Protein AF-A0A1F8GB34-F1 (afdb_monomer_lite)

Sequence (241 aa):
MSPKTVKRAVAAKKRRKSGLSGMLAELYLKEYDAQRRLGNNTCIFIKVGDQQRFLVLSDNPPEVQNHGRFFTVFMGASTSEIGEATDILGEIKGSINDVYSPQDFHSTVALYFLSRYLKGAVEEFWSQRALAVEFMIFDPVFEVLHTIKFNGDYESYAIGEVKDTFILLGAYNPKLRRELAKDLQACLDNADISKEKMKELRDKFCQKYNLQVSALFEPELIRVPASNVKVSAVPPDKEAS

Structure (mmCIF, N/CA/C/O backbone):
data_AF-A0A1F8GB34-F1
#
_entry.id   AF-A0A1F8GB34-F1
#
loop_
_atom_site.group_PDB
_atom_site.id
_atom_site.type_symbol
_atom_site.label_atom_id
_atom_site.label_alt_id
_atom_site.label_comp_id
_atom_site.label_asym_id
_atom_site.label_entity_id
_atom_site.label_seq_id
_atom_site.pdbx_PDB_ins_code
_atom_site.Cartn_x
_atom_site.Cartn_y
_atom_site.Cartn_z
_atom_site.occupancy
_atom_site.B_iso_or_equiv
_atom_site.auth_seq_id
_atom_site.auth_comp_id
_atom_site.auth_asym_id
_atom_site.auth_atom_id
_atom_site.pdbx_PDB_model_num
ATOM 1 N N . MET A 1 1 ? 66.404 -33.626 -32.747 1.00 42.41 1 MET A N 1
ATOM 2 C CA . MET A 1 1 ? 65.501 -34.242 -31.753 1.00 42.41 1 MET A CA 1
ATOM 3 C C . MET A 1 1 ? 65.157 -33.202 -30.695 1.00 42.41 1 MET A C 1
ATOM 5 O O . MET A 1 1 ? 66.011 -32.884 -29.882 1.00 42.41 1 MET A O 1
ATOM 9 N N . SER A 1 2 ? 63.939 -32.662 -30.710 1.00 31.73 2 SER A N 1
ATOM 10 C CA . SER A 1 2 ? 63.303 -32.079 -29.523 1.00 31.73 2 SER A CA 1
ATOM 11 C C . SER A 1 2 ? 61.831 -32.526 -29.528 1.00 31.73 2 SER A C 1
ATOM 13 O O . SER A 1 2 ? 61.196 -32.502 -30.586 1.00 31.73 2 SER A O 1
ATOM 15 N N . PRO A 1 3 ? 61.308 -33.065 -28.416 1.00 39.53 3 PRO A N 1
ATOM 16 C CA . PRO A 1 3 ? 60.014 -33.727 -28.406 1.00 39.53 3 PRO A CA 1
ATOM 17 C C . PRO A 1 3 ? 58.904 -32.839 -27.814 1.00 39.53 3 PRO A C 1
ATOM 19 O O . PRO A 1 3 ? 59.148 -32.005 -26.947 1.00 39.53 3 PRO A O 1
ATOM 22 N N . LYS A 1 4 ? 57.666 -33.184 -28.199 1.00 36.09 4 LYS A N 1
ATOM 23 C CA . LYS A 1 4 ? 56.373 -32.909 -27.533 1.00 36.09 4 LYS A CA 1
ATOM 24 C C . LYS A 1 4 ? 55.590 -31.668 -27.970 1.00 36.09 4 LYS A C 1
ATOM 26 O O . LYS A 1 4 ? 55.307 -30.756 -27.203 1.00 36.09 4 LYS A O 1
ATOM 31 N N . THR A 1 5 ? 55.028 -31.792 -29.169 1.00 45.22 5 THR A N 1
ATOM 32 C CA . THR A 1 5 ? 53.658 -31.364 -29.482 1.00 45.22 5 THR A CA 1
ATOM 33 C C . THR A 1 5 ? 52.676 -32.070 -28.531 1.00 45.22 5 THR A C 1
ATOM 35 O O . THR A 1 5 ? 52.399 -33.261 -28.687 1.00 45.22 5 THR A O 1
ATOM 38 N N . VAL A 1 6 ? 52.148 -31.369 -27.524 1.00 40.47 6 VAL A N 1
ATOM 39 C CA . VAL A 1 6 ? 51.045 -31.882 -26.694 1.00 40.47 6 VAL A CA 1
ATOM 40 C C . VAL A 1 6 ? 49.724 -31.451 -27.320 1.00 40.47 6 VAL A C 1
ATOM 42 O O . VAL A 1 6 ? 49.289 -30.310 -27.202 1.00 40.47 6 VAL A O 1
ATOM 45 N N . LYS A 1 7 ? 49.074 -32.412 -27.981 1.00 43.66 7 LYS A N 1
ATOM 46 C CA . LYS A 1 7 ? 47.646 -32.379 -28.297 1.00 43.66 7 LYS A CA 1
ATOM 47 C C . LYS A 1 7 ? 46.851 -32.152 -27.004 1.00 43.66 7 LYS A C 1
ATOM 49 O O . LYS A 1 7 ? 46.885 -32.990 -26.107 1.00 43.66 7 LYS A O 1
ATOM 54 N N . ARG A 1 8 ? 46.056 -31.085 -26.947 1.00 33.25 8 ARG A N 1
ATOM 55 C CA . ARG A 1 8 ? 44.837 -31.032 -26.126 1.00 33.25 8 ARG A CA 1
ATOM 56 C C . ARG A 1 8 ? 43.673 -30.580 -26.998 1.00 33.25 8 ARG A C 1
ATOM 58 O O . ARG A 1 8 ? 43.232 -29.442 -26.952 1.00 33.25 8 ARG A O 1
ATOM 65 N N . ALA A 1 9 ? 43.152 -31.530 -27.767 1.00 40.47 9 ALA A N 1
ATOM 66 C CA . ALA A 1 9 ? 41.715 -31.594 -27.962 1.00 40.47 9 ALA A CA 1
ATOM 67 C C . ALA A 1 9 ? 41.134 -32.144 -26.652 1.00 40.47 9 ALA A C 1
ATOM 69 O O . ALA A 1 9 ? 41.173 -33.348 -26.412 1.00 40.47 9 ALA A O 1
ATOM 70 N N . VAL A 1 10 ? 40.669 -31.258 -25.771 1.00 37.81 10 VAL A N 1
ATOM 71 C CA . VAL A 1 10 ? 39.774 -31.645 -24.679 1.00 37.81 10 VAL A CA 1
ATOM 72 C C . VAL A 1 10 ? 38.438 -30.991 -24.962 1.00 37.81 10 VAL A C 1
ATOM 74 O O . VAL A 1 10 ? 38.311 -29.776 -25.070 1.00 37.81 10 VAL A O 1
ATOM 77 N N . ALA A 1 11 ? 37.468 -31.868 -25.165 1.00 40.12 11 ALA A N 1
ATOM 78 C CA . ALA A 1 11 ? 36.081 -31.595 -25.437 1.00 40.12 11 ALA A CA 1
ATOM 79 C C . ALA A 1 11 ? 35.483 -30.500 -24.536 1.00 40.12 11 ALA A C 1
ATOM 81 O O . ALA A 1 11 ? 35.324 -30.700 -23.338 1.00 40.12 11 ALA A O 1
ATOM 82 N N . ALA A 1 12 ? 34.992 -29.422 -25.146 1.00 33.31 12 ALA A N 1
ATOM 83 C CA . ALA A 1 12 ? 33.851 -28.674 -24.623 1.00 33.31 12 ALA A CA 1
ATOM 84 C C . ALA A 1 12 ? 32.587 -29.138 -25.368 1.00 33.31 12 ALA A C 1
ATOM 86 O O . ALA A 1 12 ? 31.964 -28.419 -26.148 1.00 33.31 12 ALA A O 1
ATOM 87 N N . LYS A 1 13 ? 32.236 -30.414 -25.177 1.00 35.53 13 LYS A N 1
ATOM 88 C CA . LYS A 1 13 ? 30.987 -31.000 -25.669 1.00 35.53 13 LYS A CA 1
ATOM 89 C C . LYS A 1 13 ? 29.863 -30.559 -24.721 1.00 35.53 13 LYS A C 1
ATOM 91 O O . LYS A 1 13 ? 29.772 -31.059 -23.611 1.00 35.53 13 LYS A O 1
ATOM 96 N N . LYS A 1 14 ? 29.023 -29.628 -25.193 1.00 45.38 14 LYS A N 1
ATOM 97 C CA . LYS A 1 14 ? 27.637 -29.326 -24.764 1.00 45.38 14 LYS A CA 1
ATOM 98 C C . LYS A 1 14 ? 27.327 -29.295 -23.250 1.00 45.38 14 LYS A C 1
ATOM 100 O O . LYS A 1 14 ? 27.064 -30.329 -22.647 1.00 45.38 14 LYS A O 1
ATOM 105 N N . ARG A 1 15 ? 27.006 -28.096 -22.746 1.00 40.16 15 ARG A N 1
ATOM 106 C CA . ARG A 1 15 ? 25.826 -27.878 -21.879 1.00 40.16 15 ARG A CA 1
ATOM 107 C C . ARG A 1 15 ? 25.020 -26.659 -22.349 1.00 40.16 15 ARG A C 1
ATOM 109 O O . ARG A 1 15 ? 24.899 -25.657 -21.666 1.00 40.16 15 ARG A O 1
ATOM 116 N N . ARG A 1 16 ? 24.412 -26.771 -23.536 1.00 48.31 16 ARG A N 1
ATOM 117 C CA . ARG A 1 16 ? 23.123 -26.109 -23.799 1.00 48.31 16 ARG A CA 1
ATOM 118 C C . ARG A 1 16 ? 22.068 -26.939 -23.071 1.00 48.31 16 ARG A C 1
ATOM 120 O O . ARG A 1 16 ? 21.709 -27.984 -23.602 1.00 48.31 16 ARG A O 1
ATOM 127 N N . LYS A 1 17 ? 21.680 -26.545 -21.854 1.00 45.97 17 LYS A N 1
ATOM 128 C CA . LYS A 1 17 ? 20.490 -27.017 -21.108 1.00 45.97 17 LYS A CA 1
ATOM 129 C C . LYS A 1 17 ? 20.421 -26.286 -19.752 1.00 45.97 17 LYS A C 1
ATOM 131 O O . LYS A 1 17 ? 20.800 -26.869 -18.748 1.00 45.97 17 LYS A O 1
ATOM 136 N N . SER A 1 18 ? 19.990 -25.020 -19.736 1.00 45.22 18 SER A N 1
ATOM 137 C CA . SER A 1 18 ? 19.467 -24.354 -18.516 1.00 45.22 18 SER A CA 1
ATOM 138 C C . SER A 1 18 ? 18.854 -22.959 -18.761 1.00 45.22 18 SER A C 1
ATOM 140 O O . SER A 1 18 ? 18.807 -22.159 -17.833 1.00 45.22 18 SER A O 1
ATOM 142 N N . GLY A 1 19 ? 18.407 -22.623 -19.981 1.00 52.09 19 GLY A N 1
ATOM 143 C CA . GLY A 1 19 ? 17.864 -21.281 -20.260 1.00 52.09 19 GLY A CA 1
ATOM 144 C C . GLY A 1 19 ? 16.664 -20.937 -19.370 1.00 52.09 19 GLY A C 1
ATOM 145 O O . GLY A 1 19 ? 16.636 -19.880 -18.761 1.00 52.09 19 GLY A O 1
ATOM 146 N N . LEU A 1 20 ? 15.740 -21.888 -19.195 1.00 57.75 20 LEU A N 1
ATOM 147 C CA . LEU A 1 20 ? 14.534 -21.702 -18.381 1.00 57.75 20 LEU A CA 1
ATOM 148 C C . LEU A 1 20 ? 14.807 -21.743 -16.865 1.00 57.75 20 LEU A C 1
ATOM 150 O O . LEU A 1 20 ? 14.193 -21.009 -16.103 1.00 57.75 20 LEU A O 1
ATOM 154 N N . SER A 1 21 ? 15.735 -22.595 -16.410 1.00 65.31 21 SER A N 1
ATOM 155 C CA . SER A 1 21 ? 16.027 -22.736 -14.976 1.00 65.31 21 SER A CA 1
ATOM 156 C C . SER A 1 21 ? 16.858 -21.575 -14.427 1.00 65.31 21 SER A C 1
ATOM 158 O O . SER A 1 21 ? 16.720 -21.246 -13.256 1.00 65.31 21 SER A O 1
ATOM 160 N N . GLY A 1 22 ? 17.708 -20.956 -15.257 1.00 71.19 22 GLY A N 1
ATOM 161 C CA . GLY A 1 22 ? 18.406 -19.717 -14.898 1.00 71.19 22 GLY A CA 1
ATOM 162 C C . GLY A 1 22 ? 17.446 -18.530 -14.810 1.00 71.19 22 GLY A C 1
ATOM 163 O O . GLY A 1 22 ? 17.499 -17.778 -13.848 1.00 71.19 22 GLY A O 1
ATOM 164 N N . MET A 1 23 ? 16.508 -18.448 -15.757 1.00 76.44 23 MET A N 1
ATOM 165 C CA . MET A 1 23 ? 15.466 -17.421 -15.817 1.00 76.44 23 MET A CA 1
ATOM 166 C C . MET A 1 23 ? 14.560 -17.425 -14.576 1.00 76.44 23 MET A C 1
ATOM 168 O O . MET A 1 23 ? 14.352 -16.395 -13.947 1.00 76.44 23 MET A O 1
ATOM 172 N N . LEU A 1 24 ? 14.063 -18.602 -14.177 1.00 81.62 24 LEU A N 1
ATOM 173 C CA . LEU A 1 24 ? 13.222 -18.740 -12.983 1.00 81.62 24 LEU A CA 1
ATOM 174 C C . LEU A 1 24 ? 13.986 -18.440 -11.687 1.00 81.62 24 LEU A C 1
ATOM 176 O O . LEU A 1 24 ? 13.423 -17.858 -10.764 1.00 81.62 24 LEU A O 1
ATOM 180 N N . ALA A 1 25 ? 15.265 -18.822 -11.615 1.00 81.75 25 ALA A N 1
ATOM 181 C CA . ALA A 1 25 ? 16.102 -18.511 -10.460 1.00 81.75 25 ALA A CA 1
ATOM 182 C C . ALA A 1 25 ? 16.327 -16.999 -10.314 1.00 81.75 25 ALA A C 1
ATOM 184 O O . ALA A 1 25 ? 16.328 -16.488 -9.198 1.00 81.75 25 ALA A O 1
ATOM 185 N N . GLU A 1 26 ? 16.483 -16.284 -11.428 1.00 83.69 26 GLU A N 1
ATOM 186 C CA . GLU A 1 26 ? 16.624 -14.829 -11.436 1.00 83.69 26 GLU A CA 1
ATOM 187 C C . GLU A 1 26 ? 15.343 -14.124 -10.975 1.00 83.69 26 GLU A C 1
ATOM 189 O O . GLU A 1 26 ? 15.410 -13.271 -10.092 1.00 83.69 26 GLU A O 1
ATOM 194 N N . LEU A 1 27 ? 14.178 -14.536 -11.490 1.00 85.94 27 LEU A N 1
ATOM 195 C CA . LEU A 1 27 ? 12.880 -14.006 -11.050 1.00 85.94 27 LEU A CA 1
ATOM 196 C C . LEU A 1 27 ? 12.687 -14.190 -9.540 1.00 85.94 27 LEU A C 1
ATOM 198 O O . LEU A 1 27 ? 12.412 -13.226 -8.830 1.00 85.94 27 LEU A O 1
ATOM 202 N N . TYR A 1 28 ? 12.939 -15.399 -9.029 1.00 87.62 28 TYR A N 1
ATOM 203 C CA . TYR A 1 28 ? 12.832 -15.686 -7.598 1.00 87.62 28 TYR A CA 1
ATOM 204 C C . TYR A 1 28 ? 13.773 -14.817 -6.750 1.00 87.62 28 TYR A C 1
ATOM 206 O O . TYR A 1 28 ? 13.397 -14.345 -5.678 1.00 87.62 28 TYR A O 1
ATOM 214 N N . LEU A 1 29 ? 15.003 -14.579 -7.218 1.00 90.06 29 LEU A N 1
ATOM 215 C CA . LEU A 1 29 ? 15.959 -13.719 -6.517 1.00 90.06 29 LEU A CA 1
ATOM 216 C C . LEU A 1 29 ? 15.494 -12.260 -6.467 1.00 90.06 29 LEU A C 1
ATOM 218 O O . LEU A 1 29 ? 15.650 -11.621 -5.424 1.00 90.06 29 LEU A O 1
ATOM 222 N N . LYS A 1 30 ? 14.911 -11.742 -7.554 1.00 91.75 30 LYS A N 1
ATOM 223 C CA . LYS A 1 30 ? 14.351 -10.384 -7.587 1.00 91.75 30 LYS A CA 1
ATOM 224 C C . LYS A 1 30 ? 13.178 -10.239 -6.625 1.00 91.75 30 LYS A C 1
ATOM 226 O O . LYS A 1 30 ? 13.151 -9.281 -5.854 1.00 91.75 30 LYS A O 1
ATOM 231 N N . GLU A 1 31 ? 12.247 -11.193 -6.640 1.00 92.50 31 GLU A N 1
ATOM 232 C CA . GLU A 1 31 ? 11.095 -11.183 -5.736 1.00 92.50 31 GLU A CA 1
ATOM 233 C C . GLU A 1 31 ? 11.531 -11.275 -4.274 1.00 92.50 31 GLU A C 1
ATOM 235 O O . GLU A 1 31 ? 11.086 -10.489 -3.438 1.00 92.50 31 GLU A O 1
ATOM 240 N N . TYR A 1 32 ? 12.457 -12.185 -3.963 1.00 93.06 32 TYR A N 1
ATOM 241 C CA . TYR A 1 32 ? 12.986 -12.340 -2.613 1.00 93.06 32 TYR A CA 1
ATOM 242 C C . TYR A 1 32 ? 13.705 -11.075 -2.117 1.00 93.06 32 TYR A C 1
ATOM 244 O O . TYR A 1 32 ? 13.524 -10.668 -0.967 1.00 93.06 32 TYR A O 1
ATOM 252 N N . ASP A 1 33 ? 14.507 -10.423 -2.967 1.00 93.75 33 ASP A N 1
ATOM 253 C CA . ASP A 1 33 ? 15.167 -9.168 -2.598 1.00 93.75 33 ASP A CA 1
ATOM 254 C C . ASP A 1 33 ? 14.157 -8.040 -2.350 1.00 93.75 33 ASP A C 1
ATOM 256 O O . ASP A 1 33 ? 14.278 -7.338 -1.343 1.00 93.75 33 ASP A O 1
ATOM 260 N N . ALA A 1 34 ? 13.137 -7.897 -3.205 1.00 94.06 34 ALA A N 1
ATOM 261 C CA . ALA A 1 34 ? 12.078 -6.905 -3.022 1.00 94.06 34 ALA A CA 1
ATOM 262 C C . ALA A 1 34 ? 11.292 -7.139 -1.724 1.00 94.06 34 ALA A C 1
ATOM 264 O O . ALA A 1 34 ? 11.141 -6.210 -0.931 1.00 94.06 34 ALA A O 1
ATOM 265 N N . GLN A 1 35 ? 10.889 -8.383 -1.437 1.00 94.94 35 GLN A N 1
ATOM 266 C CA . GLN A 1 35 ? 10.219 -8.745 -0.179 1.00 94.94 35 GLN A CA 1
ATOM 267 C C . GLN A 1 35 ? 11.073 -8.419 1.044 1.00 94.94 35 GLN A C 1
ATOM 269 O O . GLN A 1 35 ? 10.570 -7.896 2.037 1.00 94.94 35 GLN A O 1
ATOM 274 N N . ARG A 1 36 ? 12.377 -8.711 0.985 1.00 94.12 36 ARG A N 1
ATOM 275 C CA . ARG A 1 36 ? 13.301 -8.405 2.080 1.00 94.12 36 ARG A CA 1
ATOM 276 C C . ARG A 1 36 ? 13.413 -6.899 2.307 1.00 94.12 36 ARG A C 1
ATOM 278 O O . ARG A 1 36 ? 13.417 -6.465 3.456 1.00 94.12 36 ARG A O 1
ATOM 285 N N . ARG A 1 37 ? 13.500 -6.112 1.233 1.00 93.19 37 ARG A N 1
ATOM 286 C CA . ARG A 1 37 ? 13.581 -4.645 1.295 1.00 93.19 37 ARG A CA 1
ATOM 287 C C . ARG A 1 37 ? 12.274 -3.999 1.762 1.00 93.19 37 ARG A C 1
ATOM 289 O O . ARG A 1 37 ? 12.319 -3.028 2.502 1.00 93.19 37 ARG A O 1
ATOM 296 N N . LEU A 1 38 ? 11.129 -4.586 1.421 1.00 92.81 38 LEU A N 1
ATOM 297 C CA . LEU A 1 38 ? 9.807 -4.221 1.947 1.00 92.81 38 LEU A CA 1
ATOM 298 C C . LEU A 1 38 ? 9.502 -4.859 3.312 1.00 92.81 38 LEU A C 1
ATOM 300 O O . LEU A 1 38 ? 8.381 -4.744 3.800 1.00 92.81 38 LEU A O 1
ATOM 304 N N . GLY A 1 39 ? 10.470 -5.543 3.932 1.00 91.25 39 GLY A N 1
ATOM 305 C CA . GLY A 1 39 ? 10.264 -6.469 5.046 1.00 91.25 39 GLY A CA 1
ATOM 306 C C . GLY A 1 39 ? 9.329 -5.952 6.137 1.00 91.25 39 GLY A C 1
ATOM 307 O O . GLY A 1 39 ? 8.377 -6.639 6.514 1.00 91.25 39 GLY A O 1
ATOM 308 N N . ASN A 1 40 ? 9.574 -4.735 6.621 1.00 90.12 40 ASN A N 1
ATOM 309 C CA . ASN A 1 40 ? 8.759 -4.125 7.669 1.00 90.12 40 ASN A CA 1
ATOM 310 C C . ASN A 1 40 ? 7.767 -3.070 7.158 1.00 90.12 40 ASN A C 1
ATOM 312 O O . ASN A 1 40 ? 6.942 -2.597 7.938 1.00 90.12 40 ASN A O 1
ATOM 316 N N . ASN A 1 41 ? 7.831 -2.717 5.875 1.00 91.38 41 ASN A N 1
ATOM 317 C CA . ASN A 1 41 ? 6.949 -1.721 5.287 1.00 91.38 41 ASN A CA 1
ATOM 318 C C . ASN A 1 41 ? 5.549 -2.317 5.148 1.00 91.38 41 ASN A C 1
ATOM 320 O O . ASN A 1 41 ? 5.379 -3.412 4.610 1.00 91.38 41 ASN A O 1
ATOM 324 N N . THR A 1 42 ? 4.536 -1.614 5.640 1.00 92.69 42 THR A N 1
ATOM 325 C CA . THR A 1 42 ? 3.142 -2.006 5.483 1.00 92.69 42 THR A CA 1
ATOM 326 C C . THR A 1 42 ? 2.202 -0.815 5.375 1.00 92.69 42 THR A C 1
ATOM 328 O O . THR A 1 42 ? 2.335 0.187 6.075 1.00 92.69 42 THR A O 1
ATOM 331 N N . CYS A 1 43 ? 1.225 -0.953 4.487 1.00 93.69 43 CYS A N 1
ATOM 332 C CA . CYS A 1 43 ? 0.089 -0.060 4.364 1.00 93.69 43 CYS A CA 1
ATOM 333 C C . CYS A 1 43 ? -1.155 -0.836 4.790 1.00 93.69 43 CYS A C 1
ATOM 335 O O . CYS A 1 43 ? -1.325 -2.001 4.421 1.00 93.69 43 CYS A O 1
ATOM 337 N N . ILE A 1 44 ? -1.995 -0.215 5.607 1.00 94.38 44 ILE A N 1
ATOM 338 C CA . ILE A 1 44 ? -3.140 -0.868 6.224 1.00 94.38 44 ILE A CA 1
ATOM 339 C C . ILE A 1 44 ? -4.347 0.030 6.017 1.00 94.38 44 ILE A C 1
ATOM 341 O O . ILE A 1 44 ? -4.348 1.180 6.455 1.00 94.38 44 ILE A O 1
ATOM 345 N N . PHE A 1 45 ? -5.383 -0.518 5.398 1.00 94.56 45 PHE A N 1
ATOM 346 C CA . PHE A 1 45 ? -6.719 0.052 5.429 1.00 94.56 45 PHE A CA 1
ATOM 347 C C . PHE A 1 45 ? -7.494 -0.579 6.583 1.00 94.56 45 PHE A C 1
ATOM 349 O O . PHE A 1 45 ? -7.469 -1.798 6.741 1.00 94.56 45 PHE A O 1
ATOM 356 N N . ILE A 1 46 ? -8.180 0.230 7.385 1.00 93.62 46 ILE A N 1
ATOM 357 C CA . ILE A 1 46 ? -8.965 -0.225 8.534 1.00 93.62 46 ILE A CA 1
ATOM 358 C C . ILE A 1 46 ? -10.347 0.411 8.441 1.00 93.62 46 ILE A C 1
ATOM 360 O O . ILE A 1 46 ? -10.459 1.628 8.280 1.00 93.62 46 ILE A O 1
ATOM 364 N N . LYS A 1 47 ? -11.391 -0.404 8.572 1.00 91.12 47 LYS A N 1
ATOM 365 C CA . LYS A 1 47 ? -12.785 0.031 8.610 1.00 91.12 47 LYS A CA 1
ATOM 366 C C . LYS A 1 47 ? -13.467 -0.536 9.847 1.00 91.12 47 LYS A C 1
ATOM 368 O O . LYS A 1 47 ? -13.347 -1.728 10.119 1.00 91.12 47 LYS A O 1
ATOM 373 N N . VAL A 1 48 ? -14.159 0.335 10.575 1.00 90.19 48 VAL A N 1
ATOM 374 C CA . VAL A 1 48 ? -15.023 -0.007 11.710 1.00 90.19 48 VAL A CA 1
ATOM 375 C C . VAL A 1 48 ? -16.316 0.782 11.556 1.00 90.19 48 VAL A C 1
ATOM 377 O O . VAL A 1 48 ? -16.320 2.012 11.663 1.00 90.19 48 VAL A O 1
ATOM 380 N N . GLY A 1 49 ? -17.415 0.089 11.267 1.00 86.69 49 GLY A N 1
ATOM 381 C CA . GLY A 1 49 ? -18.671 0.712 10.860 1.00 86.69 49 GLY A CA 1
ATOM 382 C C . GLY A 1 49 ? -18.461 1.700 9.705 1.00 86.69 49 GLY A C 1
ATOM 383 O O . GLY A 1 49 ? -17.950 1.350 8.639 1.00 86.69 49 GLY A O 1
ATOM 384 N N . ASP A 1 50 ? -18.828 2.962 9.925 1.00 84.94 50 ASP A N 1
ATOM 385 C CA . ASP A 1 50 ? -18.671 4.028 8.925 1.00 84.94 50 ASP A CA 1
ATOM 386 C C . ASP A 1 50 ? -17.291 4.702 8.967 1.00 84.94 50 ASP A C 1
ATOM 388 O O . ASP A 1 50 ? -16.940 5.463 8.064 1.00 84.94 50 ASP A O 1
ATOM 392 N N . GLN A 1 51 ? -16.486 4.430 9.997 1.00 86.62 51 GLN A N 1
ATOM 393 C CA . GLN A 1 51 ? -15.158 5.014 10.142 1.00 86.62 51 GLN A CA 1
ATOM 394 C C . GLN A 1 51 ? -14.135 4.245 9.308 1.00 86.62 51 GLN A C 1
ATOM 396 O O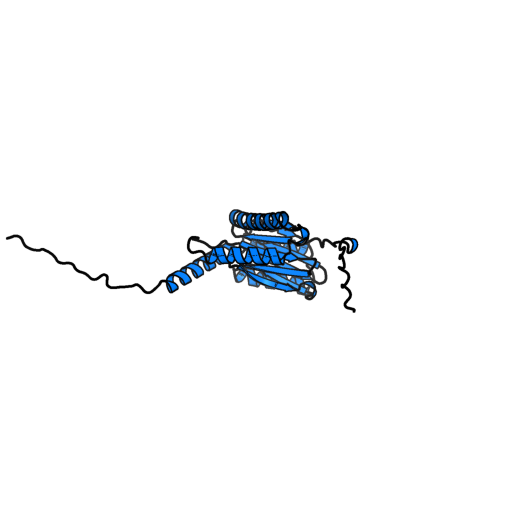 . GLN A 1 51 ? -14.118 3.015 9.289 1.00 86.62 51 GLN A O 1
ATOM 401 N N . GLN A 1 52 ? -13.259 4.989 8.633 1.00 89.19 52 GLN A N 1
ATOM 402 C CA . GLN A 1 52 ? -12.204 4.446 7.781 1.00 89.19 52 GLN A CA 1
ATOM 403 C C . GLN A 1 52 ? -10.882 5.160 8.068 1.00 89.19 52 GLN A C 1
ATOM 405 O O . GLN A 1 52 ? -10.846 6.376 8.304 1.00 89.19 52 GLN A O 1
ATOM 410 N N . ARG A 1 53 ? -9.785 4.404 8.075 1.00 90.00 53 ARG A N 1
ATOM 411 C CA . ARG A 1 53 ? -8.439 4.898 8.384 1.00 90.00 53 ARG A CA 1
ATOM 412 C C . ARG A 1 53 ? -7.407 4.204 7.515 1.00 90.00 53 ARG A C 1
ATOM 414 O O . ARG A 1 53 ? -7.519 3.009 7.249 1.00 90.00 53 ARG A O 1
ATOM 421 N N . PHE A 1 54 ? -6.360 4.945 7.172 1.00 91.62 54 PHE A N 1
ATOM 422 C CA . PHE A 1 54 ? -5.122 4.369 6.672 1.00 91.62 54 PHE A CA 1
ATOM 423 C C . PHE A 1 54 ? -4.018 4.521 7.705 1.00 91.62 54 PHE A C 1
ATOM 425 O O . PHE A 1 54 ? -3.752 5.624 8.187 1.00 91.62 54 PHE A O 1
ATOM 432 N N . LEU A 1 55 ? -3.348 3.415 8.003 1.00 91.50 55 LEU A N 1
ATOM 433 C CA . LEU A 1 55 ? -2.131 3.388 8.797 1.00 91.50 55 LEU A CA 1
ATOM 434 C C . LEU A 1 55 ? -0.992 2.874 7.921 1.00 91.50 55 LEU A C 1
ATOM 436 O O . LEU A 1 55 ? -1.061 1.763 7.400 1.00 91.50 55 LEU A O 1
ATOM 440 N N . VAL A 1 56 ? 0.064 3.671 7.774 1.00 91.06 56 VAL A N 1
ATOM 441 C CA . VAL A 1 56 ? 1.236 3.284 6.984 1.00 91.06 56 VAL A CA 1
ATOM 442 C C . VAL A 1 56 ? 2.456 3.234 7.878 1.00 91.06 56 VAL A C 1
ATOM 444 O O . VAL A 1 56 ? 2.885 4.266 8.377 1.00 91.06 56 VAL A O 1
ATOM 447 N N . LEU A 1 57 ? 3.028 2.050 8.066 1.00 90.31 57 LEU A N 1
ATOM 448 C CA . LEU A 1 57 ? 4.260 1.829 8.818 1.00 90.31 57 LEU A CA 1
ATOM 449 C C . LEU A 1 57 ? 5.379 1.576 7.812 1.00 90.31 57 LEU A C 1
ATOM 451 O O . LEU A 1 57 ? 5.343 0.578 7.105 1.00 90.31 57 LEU A O 1
ATOM 455 N N . SER A 1 58 ? 6.345 2.478 7.699 1.00 87.38 58 SER A N 1
ATOM 456 C CA . SER A 1 58 ? 7.362 2.391 6.650 1.00 87.38 58 SER A CA 1
ATOM 457 C C . SER A 1 58 ? 8.668 3.032 7.100 1.00 87.38 58 SER A C 1
ATOM 459 O O . SER A 1 58 ? 8.662 3.989 7.875 1.00 87.38 58 SER A O 1
ATOM 461 N N . ASP A 1 59 ? 9.783 2.511 6.595 1.00 83.62 59 ASP A N 1
ATOM 462 C CA . ASP A 1 59 ? 11.116 3.093 6.781 1.00 83.62 59 ASP A CA 1
ATOM 463 C C . ASP A 1 59 ? 11.286 4.417 6.027 1.00 83.62 59 ASP A C 1
ATOM 465 O O . ASP A 1 59 ? 12.117 5.243 6.399 1.00 83.62 59 ASP A O 1
ATOM 469 N N . ASN A 1 60 ? 10.478 4.628 4.986 1.00 84.69 60 ASN A N 1
ATOM 470 C CA . ASN A 1 60 ? 10.443 5.858 4.204 1.00 84.69 60 ASN A CA 1
ATOM 471 C C . ASN A 1 60 ? 9.059 6.507 4.300 1.00 84.69 60 ASN A C 1
ATOM 473 O O . ASN A 1 60 ? 8.060 5.779 4.359 1.00 84.69 60 ASN A O 1
ATOM 477 N N . PRO A 1 61 ? 8.969 7.847 4.253 1.00 83.88 61 PRO A N 1
ATOM 478 C CA . PRO A 1 61 ? 7.686 8.528 4.160 1.00 83.88 61 PRO A CA 1
ATOM 479 C C . PRO A 1 61 ? 6.886 7.992 2.964 1.00 83.88 61 PRO A C 1
ATOM 481 O O . PRO A 1 61 ? 7.423 7.962 1.855 1.00 83.88 61 PRO A O 1
ATOM 484 N N . PRO A 1 62 ? 5.637 7.541 3.165 1.00 86.69 62 PRO A N 1
ATOM 485 C CA . PRO A 1 62 ? 4.792 7.159 2.048 1.00 86.69 62 PRO A CA 1
ATOM 486 C C . PRO A 1 62 ? 4.367 8.398 1.267 1.00 86.69 62 PRO A C 1
ATOM 488 O O . PRO A 1 62 ? 4.269 9.493 1.825 1.00 86.69 62 PRO A O 1
ATOM 491 N N . GLU A 1 63 ? 4.044 8.208 -0.005 1.00 90.06 63 GLU A N 1
ATOM 492 C CA . GLU A 1 63 ? 3.423 9.257 -0.807 1.00 90.06 63 GLU A CA 1
ATOM 493 C C . GLU A 1 63 ? 1.918 9.010 -0.885 1.00 90.06 63 GLU A C 1
ATOM 495 O O . GLU A 1 63 ? 1.470 7.886 -1.105 1.00 90.06 63 GLU A O 1
ATOM 500 N N . VAL A 1 64 ? 1.120 10.054 -0.669 1.00 90.94 64 VAL A N 1
ATOM 501 C CA . VAL A 1 64 ? -0.338 9.991 -0.800 1.00 90.94 64 VAL A CA 1
ATOM 502 C C . VAL A 1 64 ? -0.755 11.019 -1.834 1.00 90.94 64 VAL A C 1
ATOM 504 O O . VAL A 1 64 ? -0.510 12.211 -1.654 1.00 90.94 64 VAL A O 1
ATOM 507 N N . GLN A 1 65 ? -1.398 10.568 -2.906 1.00 90.44 65 GLN A N 1
ATOM 508 C CA . GLN A 1 65 ? -1.882 11.445 -3.967 1.00 90.44 65 GLN A CA 1
ATOM 509 C C . GLN A 1 65 ? -3.406 11.388 -4.053 1.00 90.44 65 GLN A C 1
ATOM 511 O O . GLN A 1 65 ? -4.011 10.316 -4.015 1.00 90.44 65 GLN A O 1
ATOM 516 N N . ASN A 1 66 ? -4.023 12.562 -4.182 1.00 90.50 66 ASN A N 1
ATOM 517 C CA . ASN A 1 66 ? -5.448 12.710 -4.450 1.00 90.50 66 ASN A CA 1
ATOM 518 C C . ASN A 1 66 ? -5.649 12.995 -5.944 1.00 90.50 66 ASN A C 1
ATOM 520 O O . ASN A 1 66 ? -5.137 13.985 -6.474 1.00 90.50 66 ASN A O 1
ATOM 524 N N . HIS A 1 67 ? -6.419 12.143 -6.619 1.00 88.62 67 HIS A N 1
ATOM 525 C CA . HIS A 1 67 ? -6.725 12.262 -8.048 1.00 88.62 67 HIS A CA 1
ATOM 526 C C . HIS A 1 67 ? -8.138 12.787 -8.313 1.00 88.62 67 HIS A C 1
ATOM 528 O O . HIS A 1 67 ? -8.665 12.649 -9.412 1.00 88.62 67 HIS A O 1
ATOM 534 N N . GLY A 1 68 ? -8.771 13.386 -7.306 1.00 84.81 68 GLY A N 1
ATOM 535 C CA . GLY A 1 68 ? -10.135 13.908 -7.340 1.00 84.81 68 GLY A CA 1
ATOM 536 C C . GLY A 1 68 ? -11.181 12.821 -7.103 1.00 84.81 68 GLY A C 1
ATOM 537 O O . GLY A 1 68 ? -12.024 12.971 -6.224 1.00 84.81 68 GLY A O 1
ATOM 538 N N . ARG A 1 69 ? -11.116 11.719 -7.863 1.00 86.25 69 ARG A N 1
ATOM 539 C CA . ARG A 1 69 ? -12.058 10.591 -7.746 1.00 86.25 69 ARG A CA 1
ATOM 540 C C . ARG A 1 69 ? -11.605 9.513 -6.765 1.00 86.25 69 ARG A C 1
ATOM 542 O O . ARG A 1 69 ? -12.436 8.891 -6.120 1.00 86.25 69 ARG A O 1
ATOM 549 N N . PHE A 1 70 ? -10.301 9.288 -6.680 1.00 93.19 70 PHE A N 1
ATOM 550 C CA . PHE A 1 70 ? -9.695 8.250 -5.858 1.00 93.19 70 PHE A CA 1
ATOM 551 C C . PHE A 1 70 ? -8.376 8.744 -5.265 1.00 93.19 70 PHE A C 1
ATOM 553 O O . PHE A 1 70 ? -7.796 9.735 -5.721 1.00 93.19 70 PHE A O 1
ATOM 560 N N . PHE A 1 71 ? -7.900 8.029 -4.255 1.00 93.19 71 PHE A N 1
ATOM 561 C CA . PHE A 1 71 ? -6.630 8.272 -3.589 1.00 93.19 71 PHE A CA 1
ATOM 562 C C . PHE A 1 71 ? -5.677 7.118 -3.862 1.00 93.19 71 PHE A C 1
ATOM 564 O O . PHE A 1 71 ? -6.099 5.965 -3.945 1.00 93.19 71 PHE A O 1
ATOM 571 N N . THR A 1 72 ? -4.389 7.419 -3.955 1.00 95.19 72 THR A N 1
ATOM 572 C CA . THR A 1 72 ? -3.335 6.407 -4.036 1.00 95.19 72 THR A CA 1
ATOM 573 C C . THR A 1 72 ? -2.350 6.588 -2.903 1.00 95.19 72 THR A C 1
ATOM 575 O O . THR A 1 72 ? -1.940 7.710 -2.609 1.00 95.19 72 THR A O 1
ATOM 578 N N . VAL A 1 73 ? -1.957 5.477 -2.297 1.00 94.56 73 VAL A N 1
ATOM 579 C CA . VAL A 1 73 ? -0.932 5.399 -1.261 1.00 94.56 73 VAL A CA 1
ATOM 580 C C . VAL A 1 73 ? 0.220 4.589 -1.813 1.00 94.56 73 VAL A C 1
ATOM 582 O O . VAL A 1 73 ? 0.044 3.423 -2.165 1.00 94.56 73 VAL A O 1
ATOM 585 N N . PHE A 1 74 ? 1.385 5.211 -1.863 1.00 93.56 74 PHE A N 1
ATOM 586 C CA . PHE A 1 74 ? 2.623 4.617 -2.322 1.00 93.56 74 PHE A CA 1
ATOM 587 C C . PHE A 1 74 ? 3.498 4.300 -1.125 1.00 93.56 74 PHE A C 1
ATOM 589 O O . PHE A 1 74 ? 3.755 5.151 -0.269 1.00 93.56 74 PHE A O 1
ATOM 596 N N . MET A 1 75 ? 3.983 3.070 -1.084 1.00 93.00 75 MET A N 1
ATOM 597 C CA . MET A 1 75 ? 4.905 2.608 -0.065 1.00 93.00 75 MET A CA 1
ATOM 598 C C . MET A 1 75 ? 6.036 1.858 -0.745 1.00 93.00 75 MET A C 1
ATOM 600 O O . MET A 1 75 ? 5.788 0.955 -1.536 1.00 93.00 75 MET A O 1
ATOM 604 N N . GLY A 1 76 ? 7.277 2.194 -0.414 1.00 92.19 76 GLY A N 1
ATOM 605 C CA . GLY A 1 76 ? 8.436 1.585 -1.049 1.00 92.19 76 GLY A CA 1
ATOM 606 C C . GLY A 1 76 ? 9.635 1.465 -0.129 1.00 92.19 76 GLY A C 1
ATOM 607 O O . GLY A 1 76 ? 9.696 2.063 0.949 1.00 92.19 76 GLY A O 1
ATOM 608 N N . ALA A 1 77 ? 10.604 0.664 -0.559 1.00 91.69 77 ALA A N 1
ATOM 609 C CA . ALA A 1 77 ? 11.844 0.454 0.180 1.00 91.69 77 ALA A CA 1
ATOM 610 C C . ALA A 1 77 ? 12.796 1.661 0.148 1.00 91.69 77 ALA A C 1
ATOM 612 O O . ALA A 1 77 ? 13.704 1.739 0.977 1.00 91.69 77 ALA A O 1
ATOM 613 N N . SER A 1 78 ? 12.585 2.621 -0.755 1.00 91.06 78 SER A N 1
ATOM 614 C CA . SER A 1 78 ? 13.313 3.891 -0.784 1.00 91.06 78 SER A CA 1
ATOM 615 C C . SER A 1 78 ? 12.474 5.016 -1.388 1.00 91.06 78 SER A C 1
ATOM 617 O O . SER A 1 78 ? 11.538 4.768 -2.147 1.00 91.06 78 SER A O 1
ATOM 619 N N . THR A 1 79 ? 12.839 6.265 -1.092 1.00 90.31 79 THR A N 1
ATOM 620 C CA . THR A 1 79 ? 12.213 7.454 -1.6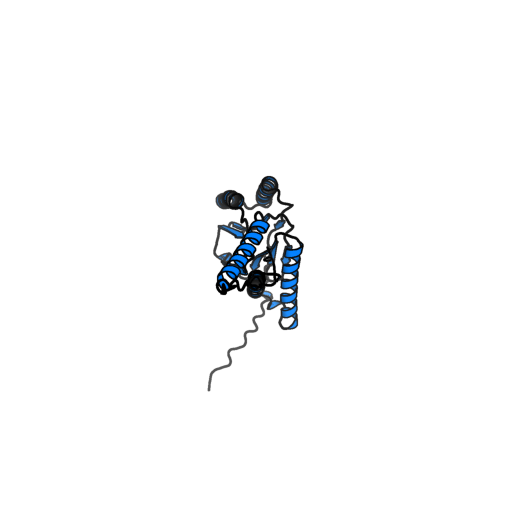94 1.00 90.31 79 THR A CA 1
ATOM 621 C C . THR A 1 79 ? 12.384 7.512 -3.211 1.00 90.31 79 THR A C 1
ATOM 623 O O . THR A 1 79 ? 11.485 7.981 -3.893 1.00 90.31 79 THR A O 1
ATOM 626 N N . SER A 1 80 ? 13.501 7.005 -3.746 1.00 92.12 80 SER A N 1
ATOM 627 C CA . SER A 1 80 ? 13.733 6.936 -5.195 1.00 92.12 80 SER A CA 1
ATOM 628 C C . SER A 1 80 ? 12.751 5.993 -5.880 1.00 92.12 80 SER A C 1
ATOM 630 O O . SER A 1 80 ? 12.240 6.322 -6.940 1.00 92.12 80 SER A O 1
ATOM 632 N N . GLU A 1 81 ? 12.485 4.831 -5.282 1.00 92.81 81 GLU A N 1
ATOM 633 C CA . GLU A 1 81 ? 11.546 3.867 -5.859 1.00 92.81 81 GLU A CA 1
ATOM 634 C C . GLU A 1 81 ? 10.099 4.364 -5.750 1.00 92.81 81 GLU A C 1
ATOM 636 O O . GLU A 1 81 ? 9.316 4.185 -6.679 1.00 92.81 81 GLU A O 1
ATOM 641 N N . ILE A 1 82 ? 9.755 5.033 -4.641 1.00 92.50 82 ILE A N 1
ATOM 642 C CA . ILE A 1 82 ? 8.458 5.710 -4.492 1.00 92.50 82 ILE A CA 1
ATOM 643 C C . ILE A 1 82 ? 8.302 6.786 -5.574 1.00 92.50 82 ILE A C 1
ATOM 645 O O . ILE A 1 82 ? 7.279 6.789 -6.249 1.00 92.50 82 ILE A O 1
ATOM 649 N N . GLY A 1 83 ? 9.324 7.629 -5.767 1.00 92.88 83 GLY A N 1
ATOM 650 C CA . GLY A 1 83 ? 9.344 8.685 -6.782 1.00 92.88 83 GLY A CA 1
ATOM 651 C C . GLY A 1 83 ? 9.172 8.155 -8.204 1.00 92.88 83 GLY A C 1
ATOM 652 O O . GLY A 1 83 ? 8.348 8.653 -8.956 1.00 92.88 83 GLY A O 1
ATOM 653 N N . GLU A 1 84 ? 9.880 7.080 -8.555 1.00 92.75 84 GLU A N 1
ATOM 654 C CA . GLU A 1 84 ? 9.724 6.438 -9.865 1.00 92.75 84 GLU A CA 1
ATOM 655 C C . GLU A 1 84 ? 8.275 5.9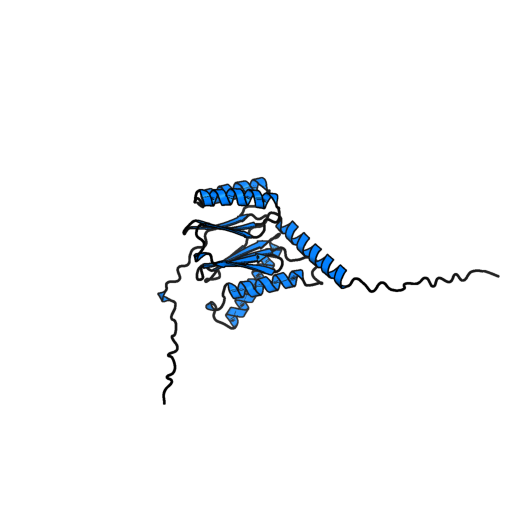81 -10.101 1.00 92.75 84 GLU A C 1
ATOM 657 O O . GLU A 1 84 ? 7.689 6.244 -11.149 1.00 92.75 84 GLU A O 1
ATOM 662 N N . ALA A 1 85 ? 7.658 5.338 -9.106 1.00 91.56 85 ALA A N 1
ATOM 663 C CA . ALA A 1 85 ? 6.281 4.877 -9.231 1.00 91.56 85 ALA A CA 1
ATOM 664 C C . ALA A 1 85 ? 5.256 6.022 -9.286 1.00 91.56 85 ALA A C 1
ATOM 666 O O . ALA A 1 85 ? 4.212 5.887 -9.935 1.00 91.56 85 ALA A O 1
ATOM 667 N N . THR A 1 86 ? 5.524 7.133 -8.600 1.00 92.88 86 THR A N 1
ATOM 668 C CA . THR A 1 86 ? 4.636 8.299 -8.590 1.00 92.88 86 THR A CA 1
ATOM 669 C C . THR A 1 86 ? 4.738 9.093 -9.885 1.00 92.88 86 THR A C 1
ATOM 671 O O . THR A 1 86 ? 3.699 9.506 -10.409 1.00 92.88 86 THR A O 1
ATOM 674 N N . ASP A 1 87 ? 5.937 9.196 -10.462 1.00 93.56 87 ASP A N 1
ATOM 675 C CA . ASP A 1 87 ? 6.175 9.771 -11.788 1.00 93.56 87 ASP A CA 1
ATOM 676 C C . ASP A 1 87 ? 5.397 9.007 -12.866 1.00 93.56 87 ASP A C 1
ATOM 678 O O . ASP A 1 87 ? 4.671 9.615 -13.651 1.00 93.56 87 ASP A O 1
ATOM 682 N N . ILE A 1 88 ? 5.429 7.671 -12.840 1.00 91.81 88 ILE A N 1
ATOM 683 C CA . ILE A 1 88 ? 4.688 6.831 -13.797 1.00 91.81 88 ILE A CA 1
ATOM 684 C C . ILE A 1 88 ? 3.184 7.065 -13.707 1.00 91.81 88 ILE A C 1
ATOM 686 O O . ILE A 1 88 ? 2.513 7.196 -14.733 1.00 91.81 88 ILE A O 1
ATOM 690 N N . LEU A 1 89 ? 2.625 7.147 -12.494 1.00 93.38 89 LEU A N 1
ATOM 691 C CA . LEU A 1 89 ? 1.206 7.472 -12.350 1.00 93.38 89 LEU A CA 1
ATOM 692 C C . LEU A 1 89 ? 0.897 8.879 -12.877 1.00 93.38 89 LEU A C 1
ATOM 694 O O . LEU A 1 89 ? -0.154 9.085 -13.490 1.00 93.38 89 LEU A O 1
ATOM 698 N N . GLY A 1 90 ? 1.812 9.827 -12.670 1.00 92.94 90 GLY A N 1
ATOM 699 C CA . GLY A 1 90 ? 1.752 11.169 -13.241 1.00 92.94 90 GLY A CA 1
ATOM 700 C C . GLY A 1 90 ? 1.725 11.160 -14.771 1.00 92.94 90 GLY A C 1
ATOM 701 O O . GLY A 1 90 ? 0.868 11.815 -15.362 1.00 92.94 90 GLY A O 1
ATOM 702 N N . GLU A 1 91 ? 2.589 10.373 -15.412 1.00 93.06 91 GLU A N 1
ATOM 703 C CA . GLU A 1 91 ? 2.637 10.208 -16.871 1.00 93.06 91 GLU A CA 1
ATOM 704 C C . GLU A 1 91 ? 1.361 9.565 -17.425 1.00 93.06 91 GLU A C 1
ATOM 706 O O . GLU A 1 91 ? 0.810 10.036 -18.425 1.00 93.06 91 GLU A O 1
ATOM 711 N N . ILE A 1 92 ? 0.844 8.527 -16.756 1.00 90.69 92 ILE A N 1
ATOM 712 C CA . ILE A 1 92 ? -0.427 7.879 -17.116 1.00 90.69 92 ILE A CA 1
ATOM 713 C C . ILE A 1 92 ? -1.566 8.897 -17.040 1.00 90.69 92 ILE A C 1
ATOM 715 O O . ILE A 1 92 ? -2.355 9.027 -17.976 1.00 90.69 92 ILE A O 1
ATOM 719 N N . LYS A 1 93 ? -1.638 9.649 -15.938 1.00 91.81 93 LYS A N 1
ATOM 720 C CA . LYS A 1 93 ? -2.647 10.689 -15.733 1.00 91.81 93 LYS A CA 1
ATOM 721 C C . LYS A 1 93 ? -2.543 11.793 -16.784 1.00 91.81 93 LYS A C 1
ATOM 723 O O . LYS A 1 93 ? -3.568 12.198 -17.321 1.00 91.81 93 LYS A O 1
ATOM 728 N N . GLY A 1 94 ? -1.333 12.265 -17.087 1.00 90.88 94 GLY A N 1
ATOM 729 C CA . GLY A 1 94 ? -1.084 13.260 -18.134 1.00 90.88 94 GLY A CA 1
ATOM 730 C C . GLY A 1 94 ? -1.563 12.772 -19.498 1.00 90.88 94 GLY A C 1
ATOM 731 O O . GLY A 1 94 ? -2.393 13.419 -20.125 1.00 90.88 94 GLY A O 1
ATOM 732 N N . SER A 1 95 ? -1.155 11.561 -19.882 1.00 89.88 95 SER A N 1
ATOM 733 C CA . SER A 1 95 ? -1.543 10.937 -21.154 1.00 89.88 95 SER A CA 1
ATOM 734 C C . SER A 1 95 ? -3.058 10.766 -21.293 1.00 89.88 95 SER A C 1
ATOM 736 O O . SER A 1 95 ? -3.609 10.931 -22.379 1.00 89.88 95 SER A O 1
ATOM 738 N N . ILE A 1 96 ? -3.749 10.436 -20.198 1.00 89.25 96 ILE A N 1
ATOM 739 C CA . ILE A 1 96 ? -5.211 10.332 -20.192 1.00 89.25 96 ILE A CA 1
ATOM 740 C C . ILE A 1 96 ? -5.844 11.712 -20.331 1.00 89.25 96 ILE A C 1
ATOM 742 O O . ILE A 1 96 ? -6.740 11.862 -21.147 1.00 89.25 96 ILE A O 1
ATOM 746 N N . ASN A 1 97 ? -5.370 12.718 -19.598 1.00 88.25 97 ASN A N 1
ATOM 747 C CA . ASN A 1 97 ? -5.917 14.077 -19.664 1.00 88.25 97 ASN A CA 1
ATOM 748 C C . ASN A 1 97 ? -5.707 14.753 -21.027 1.00 88.25 97 ASN A C 1
ATOM 750 O O . ASN A 1 97 ? -6.486 15.630 -21.394 1.00 88.25 97 ASN A O 1
ATOM 754 N N . ASP A 1 98 ? -4.663 14.366 -21.761 1.00 89.38 98 ASP A N 1
ATOM 755 C CA . ASP A 1 98 ? -4.369 14.911 -23.089 1.00 89.38 98 ASP A CA 1
ATOM 756 C C . ASP A 1 98 ? -5.318 14.366 -24.171 1.00 89.38 98 ASP A C 1
ATOM 758 O O . ASP A 1 98 ? -5.574 15.036 -25.173 1.00 89.38 98 ASP A O 1
ATOM 762 N N . VAL A 1 99 ? -5.842 13.149 -23.984 1.00 89.62 99 VAL A N 1
ATOM 763 C CA . VAL A 1 99 ? -6.668 12.436 -24.981 1.00 89.62 99 VAL A CA 1
ATOM 764 C C . VAL A 1 99 ? -8.143 12.358 -24.572 1.00 89.62 99 VAL A C 1
ATOM 766 O O . VAL A 1 99 ? -9.029 12.339 -25.428 1.00 89.62 99 VAL A O 1
ATOM 769 N N . TYR A 1 100 ? -8.410 12.322 -23.272 1.00 89.00 100 TYR A N 1
ATOM 770 C CA . TYR A 1 100 ? -9.708 12.089 -22.649 1.00 89.00 100 TYR A CA 1
ATOM 771 C C . TYR A 1 100 ? -10.014 13.167 -21.600 1.00 89.00 100 TYR A C 1
ATOM 773 O O . TYR A 1 100 ? -9.209 14.056 -21.324 1.00 89.00 100 TYR A O 1
ATOM 781 N N . SER A 1 101 ? -11.201 13.113 -20.996 1.00 85.62 101 SER A N 1
ATOM 782 C CA . SER A 1 101 ? -11.535 14.006 -19.889 1.00 85.62 101 SER A CA 1
ATOM 783 C C . SER A 1 101 ? -10.738 13.618 -18.640 1.00 85.62 101 SER A C 1
ATOM 785 O O . SER A 1 101 ? -10.590 12.428 -18.359 1.00 85.62 101 SER A O 1
ATOM 787 N N . PRO A 1 102 ? -10.342 14.575 -17.781 1.00 80.88 102 PRO A N 1
ATOM 788 C CA . PRO A 1 102 ? -9.787 14.256 -16.464 1.00 80.88 102 PRO A CA 1
ATOM 789 C C . PRO A 1 102 ? -10.686 13.363 -15.598 1.00 80.88 102 PRO A C 1
ATOM 791 O O . PRO A 1 102 ? -10.217 12.721 -14.662 1.00 80.88 102 PRO A O 1
ATOM 794 N N . GLN A 1 103 ? -11.987 13.310 -15.901 1.00 83.19 103 GLN A N 1
ATOM 795 C CA . GLN A 1 103 ? -12.941 12.433 -15.222 1.00 83.19 103 GLN A CA 1
ATOM 796 C C . GLN A 1 103 ? -12.810 10.957 -15.624 1.00 83.19 103 GLN A C 1
ATOM 798 O O . GLN A 1 103 ? -13.245 10.097 -14.855 1.00 83.19 103 GLN A O 1
ATOM 803 N N . ASP A 1 104 ? -12.199 10.674 -16.777 1.00 85.81 104 ASP A N 1
ATOM 804 C CA . ASP A 1 104 ? -11.985 9.325 -17.318 1.00 85.81 104 ASP A CA 1
ATOM 805 C C . ASP A 1 104 ? -10.795 8.619 -16.647 1.00 85.81 104 ASP A C 1
ATOM 807 O O . ASP A 1 104 ? -10.606 7.408 -16.786 1.00 85.81 104 ASP A O 1
ATOM 811 N N . PHE A 1 105 ? -10.006 9.350 -15.851 1.00 90.12 105 PHE A N 1
ATOM 812 C CA . PHE A 1 105 ? -8.988 8.750 -15.003 1.00 90.12 105 PHE A CA 1
ATOM 813 C C . PHE A 1 105 ? -9.640 8.066 -13.794 1.00 90.12 105 PHE A C 1
ATOM 815 O O . PHE A 1 105 ? -9.959 8.687 -12.777 1.00 90.12 105 PHE A O 1
ATOM 822 N N . HIS A 1 106 ? -9.882 6.763 -13.925 1.00 91.81 106 HIS A N 1
ATOM 823 C CA . HIS A 1 106 ? -10.477 5.922 -12.887 1.00 91.81 106 HIS A CA 1
ATOM 824 C C . HIS A 1 106 ? -9.428 5.116 -12.116 1.00 91.81 106 HIS A C 1
ATOM 826 O O . HIS A 1 106 ? -8.354 4.794 -12.629 1.00 91.81 106 HIS A O 1
ATOM 832 N N . SER A 1 107 ? -9.791 4.706 -10.901 1.00 94.94 107 SER A N 1
ATOM 833 C CA . SER A 1 107 ? -8.991 3.822 -10.046 1.00 94.94 107 SER A CA 1
ATOM 834 C C . SER A 1 107 ? -8.592 2.517 -10.745 1.00 94.94 107 SER A C 1
ATOM 836 O O . SER A 1 107 ? -7.459 2.064 -10.602 1.00 94.94 107 SER A O 1
ATOM 838 N N . THR A 1 108 ? -9.471 1.953 -11.579 1.00 95.75 108 THR A N 1
ATOM 839 C CA . THR A 1 108 ? -9.203 0.748 -12.384 1.00 95.75 108 THR A CA 1
ATOM 840 C C . THR A 1 108 ? -8.184 0.973 -13.502 1.00 95.75 108 THR A C 1
ATOM 842 O O . THR A 1 108 ? -7.450 0.051 -13.860 1.00 95.75 108 THR A O 1
ATOM 845 N N . VAL A 1 109 ? -8.101 2.192 -14.041 1.00 94.00 109 VAL A N 1
ATOM 846 C CA . VAL A 1 109 ? -7.094 2.557 -15.044 1.00 94.00 109 VAL A CA 1
ATOM 847 C C . VAL A 1 109 ? -5.725 2.646 -14.377 1.00 94.00 109 VAL A C 1
ATOM 849 O O . VAL A 1 109 ? -4.780 2.003 -14.834 1.00 94.00 109 VAL A O 1
ATOM 852 N N . ALA A 1 110 ? -5.638 3.353 -13.245 1.00 95.12 110 ALA A N 1
ATOM 853 C CA . ALA A 1 110 ? -4.430 3.389 -12.422 1.00 95.12 110 ALA A CA 1
ATOM 854 C C . ALA A 1 110 ? -3.986 1.975 -12.007 1.00 95.12 110 ALA A C 1
ATOM 856 O O . ALA A 1 110 ? -2.823 1.621 -12.187 1.00 95.12 110 ALA A O 1
ATOM 857 N N . LEU A 1 111 ? -4.923 1.142 -11.540 1.00 96.88 111 LEU A N 1
ATOM 858 C CA . LEU A 1 111 ? -4.688 -0.262 -11.198 1.00 96.88 111 LEU A CA 1
ATOM 859 C C . LEU A 1 111 ? -4.055 -1.037 -12.353 1.00 96.88 111 LEU A C 1
ATOM 861 O O . LEU A 1 111 ? -3.025 -1.683 -12.166 1.00 96.88 111 LEU A O 1
ATOM 865 N N . TYR A 1 112 ? -4.665 -0.971 -13.540 1.00 95.75 112 TYR A N 1
ATOM 866 C CA . TYR A 1 112 ? -4.203 -1.710 -14.709 1.00 95.75 112 TYR A CA 1
ATOM 867 C C . TYR A 1 112 ? -2.765 -1.341 -15.080 1.00 95.75 112 TYR A C 1
ATOM 869 O O . TYR A 1 112 ? -1.922 -2.227 -15.234 1.00 95.75 112 TYR A O 1
ATOM 877 N N . PHE A 1 113 ? -2.470 -0.046 -15.205 1.00 94.56 113 PHE A N 1
ATOM 878 C CA . PHE A 1 113 ? -1.148 0.401 -15.635 1.00 94.56 113 PHE A CA 1
ATOM 879 C C . PHE A 1 113 ? -0.071 0.169 -14.571 1.00 94.56 113 PHE A C 1
ATOM 881 O O . PHE A 1 113 ? 0.996 -0.336 -14.912 1.00 94.56 113 PHE A O 1
ATOM 888 N N . LEU A 1 114 ? -0.351 0.449 -13.293 1.00 95.00 114 LEU A N 1
ATOM 889 C CA . LEU A 1 114 ? 0.607 0.210 -12.206 1.00 95.00 114 LEU A CA 1
ATOM 890 C C . LEU A 1 114 ? 0.911 -1.283 -12.030 1.00 95.00 114 LEU A C 1
ATOM 892 O O . LEU A 1 114 ? 2.073 -1.665 -11.896 1.00 95.00 114 LEU A O 1
ATOM 896 N N . SER A 1 115 ? -0.112 -2.143 -12.096 1.00 96.50 115 SER A N 1
ATOM 897 C CA . SER A 1 115 ? 0.063 -3.602 -12.065 1.00 96.50 115 SER A CA 1
ATOM 898 C C . SER A 1 115 ? 0.949 -4.083 -13.218 1.00 96.50 115 SER A C 1
ATOM 900 O O . SER A 1 115 ? 1.898 -4.839 -13.006 1.00 96.50 115 SER A O 1
ATOM 902 N N . ARG A 1 116 ? 0.682 -3.614 -14.444 1.00 94.38 116 ARG A N 1
ATOM 903 C CA . ARG A 1 116 ? 1.474 -3.970 -15.629 1.00 94.38 116 ARG A CA 1
ATOM 904 C C . ARG A 1 116 ? 2.909 -3.473 -15.544 1.00 94.38 116 ARG A C 1
ATOM 906 O O . ARG A 1 116 ? 3.808 -4.224 -15.913 1.00 94.38 116 ARG A O 1
ATOM 913 N N . TYR A 1 117 ? 3.107 -2.252 -15.056 1.00 92.44 117 TYR A N 1
ATOM 914 C CA . TYR A 1 117 ? 4.428 -1.670 -14.874 1.00 92.44 117 TYR A CA 1
ATOM 915 C C . TYR A 1 117 ? 5.278 -2.511 -13.919 1.00 92.44 117 TYR A C 1
ATOM 917 O O . TYR A 1 117 ? 6.356 -2.968 -14.291 1.00 92.44 117 TYR A O 1
ATOM 925 N N . LEU A 1 118 ? 4.758 -2.802 -12.722 1.00 93.94 118 LEU A N 1
ATOM 926 C CA . LEU A 1 118 ? 5.474 -3.606 -11.730 1.00 93.94 118 LEU A CA 1
ATOM 927 C C . LEU A 1 118 ? 5.759 -5.021 -12.224 1.00 93.94 118 LEU A C 1
ATOM 929 O O . LEU A 1 118 ? 6.868 -5.529 -12.056 1.00 93.94 118 LEU A O 1
ATOM 933 N N . LYS A 1 119 ? 4.783 -5.642 -12.891 1.00 94.00 119 LYS A N 1
ATOM 934 C CA . LYS A 1 119 ? 4.976 -6.958 -13.498 1.00 94.00 119 LYS A CA 1
ATOM 935 C C . LYS A 1 119 ? 6.107 -6.941 -14.528 1.00 94.00 119 LYS A C 1
ATOM 937 O O . LYS A 1 119 ? 6.971 -7.813 -14.493 1.00 94.00 119 LYS A O 1
ATOM 942 N N . GLY A 1 120 ? 6.141 -5.921 -15.387 1.00 91.00 120 GLY A N 1
ATOM 943 C CA . GLY A 1 120 ? 7.240 -5.693 -16.324 1.00 91.00 120 GLY A CA 1
ATOM 944 C C . GLY A 1 120 ? 8.583 -5.537 -15.609 1.00 91.00 120 GLY A C 1
ATOM 945 O O . GLY A 1 120 ? 9.527 -6.250 -15.931 1.00 91.00 120 GLY A O 1
ATOM 946 N N . ALA A 1 121 ? 8.651 -4.704 -14.568 1.00 88.44 121 ALA A N 1
ATOM 947 C CA . ALA A 1 121 ? 9.880 -4.461 -13.809 1.00 88.44 121 ALA A CA 1
ATOM 948 C C . ALA A 1 121 ? 10.472 -5.736 -13.172 1.00 88.44 121 ALA A C 1
ATOM 950 O O . ALA A 1 121 ? 11.697 -5.870 -13.062 1.00 88.44 121 ALA A O 1
ATOM 951 N N . VAL A 1 122 ? 9.622 -6.690 -12.772 1.00 89.75 122 VAL A N 1
ATOM 952 C CA . VAL A 1 122 ? 10.056 -8.014 -12.294 1.00 89.75 122 VAL A CA 1
ATOM 953 C C . VAL A 1 122 ? 10.513 -8.908 -13.450 1.00 89.75 122 VAL A C 1
ATOM 955 O O . VAL A 1 122 ? 11.600 -9.492 -13.378 1.00 89.75 122 VAL A O 1
ATOM 958 N N . GLU A 1 123 ? 9.706 -9.009 -14.509 1.00 88.31 123 GLU A N 1
ATOM 959 C CA . GLU A 1 123 ? 9.916 -9.927 -15.640 1.00 88.31 123 GLU A CA 1
ATOM 960 C C . GLU A 1 123 ? 11.071 -9.511 -16.574 1.00 88.31 123 GLU A C 1
ATOM 962 O O . GLU A 1 123 ? 11.638 -10.354 -17.271 1.00 88.31 123 GLU A O 1
ATOM 967 N N . GLU A 1 124 ? 11.463 -8.236 -16.583 1.00 83.25 124 GLU A N 1
ATOM 968 C CA . GLU A 1 124 ? 12.501 -7.696 -17.464 1.00 83.25 124 GLU A CA 1
ATOM 969 C C . GLU A 1 124 ? 13.919 -8.168 -17.111 1.00 83.25 124 GLU A C 1
ATOM 971 O O . GLU A 1 124 ? 14.495 -7.793 -16.095 1.00 83.25 124 GLU A O 1
ATOM 976 N N . PHE A 1 125 ? 14.559 -8.926 -18.003 1.00 64.12 125 PHE A N 1
ATOM 977 C CA . PHE A 1 125 ? 15.900 -9.499 -17.781 1.00 64.12 125 PHE A CA 1
ATOM 978 C C . PHE A 1 125 ? 17.056 -8.493 -17.725 1.00 64.12 125 PHE A C 1
ATOM 980 O O . PHE A 1 125 ? 18.161 -8.851 -17.325 1.00 64.12 125 PHE A O 1
ATOM 987 N N . TRP A 1 126 ? 16.854 -7.248 -18.159 1.00 67.00 126 TRP A N 1
ATOM 988 C CA . TRP A 1 126 ? 17.899 -6.223 -18.081 1.00 67.00 126 TRP A CA 1
ATOM 989 C C . TRP A 1 126 ? 17.920 -5.497 -16.732 1.00 67.00 126 TRP A C 1
ATOM 991 O O . TRP A 1 126 ? 18.955 -4.932 -16.371 1.00 67.00 126 TRP A O 1
ATOM 1001 N N . SER A 1 127 ? 16.824 -5.529 -15.963 1.00 73.12 127 SER A N 1
ATOM 1002 C CA . SER A 1 127 ? 16.810 -4.976 -14.611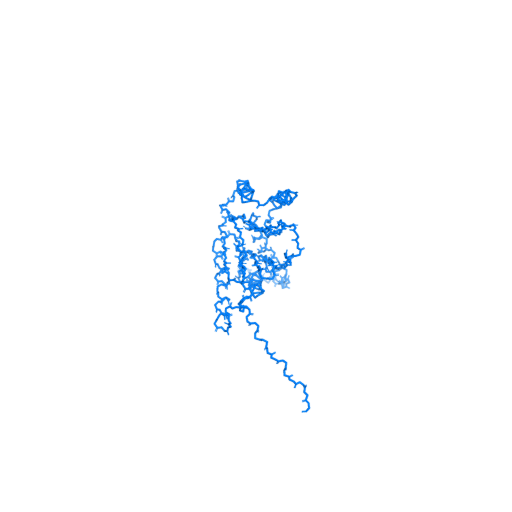 1.00 73.12 127 SER A CA 1
ATOM 1003 C C . SER A 1 127 ? 17.478 -5.979 -13.673 1.00 73.12 127 SER A C 1
ATOM 1005 O O . SER A 1 127 ? 17.130 -7.154 -13.644 1.00 73.12 127 SER A O 1
ATOM 1007 N N . GLN A 1 128 ? 18.463 -5.551 -12.883 1.00 75.25 128 GLN A N 1
ATOM 1008 C CA . GLN A 1 128 ? 19.094 -6.455 -11.909 1.00 75.25 128 GLN A CA 1
ATOM 1009 C C . GLN A 1 128 ? 18.233 -6.660 -10.653 1.00 75.25 128 GLN A C 1
ATOM 1011 O O . GLN A 1 128 ? 18.536 -7.529 -9.834 1.00 75.25 128 GLN A O 1
ATOM 1016 N N . ARG A 1 129 ? 17.195 -5.837 -10.461 1.00 84.25 129 ARG A N 1
ATOM 1017 C CA . ARG A 1 129 ? 16.340 -5.816 -9.270 1.00 84.25 129 ARG A CA 1
ATOM 1018 C C . ARG A 1 129 ? 14.914 -5.442 -9.653 1.00 84.25 129 ARG A C 1
ATOM 1020 O O . ARG A 1 129 ? 14.721 -4.619 -10.539 1.00 84.25 129 ARG A O 1
ATOM 1027 N N . ALA A 1 130 ? 13.949 -6.028 -8.952 1.00 89.19 130 ALA A N 1
ATOM 1028 C CA . ALA A 1 130 ? 12.562 -5.584 -8.987 1.00 89.19 130 ALA A CA 1
ATOM 1029 C C . ALA A 1 130 ? 12.402 -4.242 -8.258 1.00 89.19 130 ALA A C 1
ATOM 1031 O O . ALA A 1 130 ? 13.106 -3.984 -7.272 1.00 89.19 130 ALA A O 1
ATOM 1032 N N . LEU A 1 131 ? 11.443 -3.432 -8.705 1.00 92.19 131 LEU A N 1
ATOM 1033 C CA . LEU A 1 131 ? 11.029 -2.237 -7.984 1.00 92.19 131 LEU A CA 1
ATOM 1034 C C . LEU A 1 131 ? 10.298 -2.659 -6.704 1.00 92.19 131 LEU A C 1
ATOM 1036 O O . LEU A 1 131 ? 9.285 -3.351 -6.760 1.00 92.19 131 LEU A O 1
ATOM 1040 N N . ALA A 1 132 ? 10.821 -2.287 -5.538 1.00 95.06 132 ALA A N 1
ATOM 1041 C CA . ALA A 1 132 ? 10.251 -2.685 -4.254 1.00 95.06 132 ALA A CA 1
ATOM 1042 C C . ALA A 1 132 ? 9.260 -1.628 -3.761 1.00 95.06 132 ALA A C 1
ATOM 1044 O O . ALA A 1 132 ? 9.530 -0.901 -2.802 1.00 95.06 132 ALA A O 1
ATOM 1045 N N . VAL A 1 133 ? 8.124 -1.542 -4.453 1.00 96.00 133 VAL A N 1
ATOM 1046 C CA . VAL A 1 133 ? 7.038 -0.594 -4.177 1.00 96.00 133 VAL A CA 1
ATOM 1047 C C . VAL A 1 133 ? 5.703 -1.317 -4.248 1.00 96.00 133 VAL A C 1
ATOM 1049 O O . VAL A 1 133 ? 5.513 -2.196 -5.080 1.00 96.00 133 VAL A O 1
ATOM 1052 N N . GLU A 1 134 ? 4.777 -0.944 -3.376 1.00 96.94 134 GLU A N 1
ATOM 1053 C CA . GLU A 1 134 ? 3.409 -1.449 -3.359 1.00 96.94 134 GLU A CA 1
ATOM 1054 C C . GLU A 1 134 ? 2.417 -0.291 -3.251 1.00 96.94 134 GLU A C 1
ATOM 1056 O O . GLU A 1 134 ? 2.739 0.781 -2.722 1.00 96.94 134 GLU A O 1
ATOM 1061 N N . PHE A 1 135 ? 1.200 -0.518 -3.743 1.00 95.94 135 PHE A N 1
ATOM 1062 C CA . PHE A 1 135 ? 0.180 0.519 -3.864 1.00 95.94 135 PHE A CA 1
ATOM 1063 C C . PHE A 1 135 ? -1.132 0.109 -3.204 1.00 95.94 135 PHE A C 1
ATOM 1065 O O . PHE A 1 135 ? -1.618 -1.005 -3.408 1.00 95.94 135 PHE A O 1
ATOM 1072 N N . MET A 1 136 ? -1.761 1.045 -2.497 1.00 97.19 136 MET A N 1
ATOM 1073 C CA . MET A 1 136 ? -3.201 0.993 -2.244 1.00 97.19 136 MET A CA 1
ATOM 1074 C C . MET A 1 136 ? -3.903 2.079 -3.053 1.00 97.19 136 MET A C 1
ATOM 1076 O O . MET A 1 136 ? -3.490 3.235 -3.019 1.00 97.19 136 MET A O 1
ATOM 1080 N N . ILE A 1 137 ? -4.973 1.716 -3.754 1.00 96.81 137 ILE A N 1
ATOM 1081 C CA . ILE A 1 137 ? -5.834 2.638 -4.497 1.00 96.81 137 ILE A CA 1
ATOM 1082 C C . ILE A 1 137 ? -7.215 2.583 -3.861 1.00 96.81 137 ILE A C 1
ATOM 1084 O O . ILE A 1 137 ? -7.867 1.542 -3.895 1.00 96.81 137 ILE A O 1
ATOM 1088 N N . PHE A 1 138 ? -7.661 3.687 -3.279 1.00 95.31 138 PHE A N 1
ATOM 1089 C CA . PHE A 1 138 ? -8.964 3.783 -2.637 1.00 95.31 138 PHE A CA 1
ATOM 1090 C C . PHE A 1 138 ? -9.892 4.684 -3.434 1.00 95.31 138 PHE A C 1
ATOM 1092 O O . PHE A 1 138 ? -9.635 5.881 -3.572 1.00 95.31 138 PHE A O 1
ATOM 1099 N N . ASP A 1 139 ? -10.974 4.105 -3.940 1.00 94.25 139 ASP A N 1
ATOM 1100 C CA . ASP A 1 139 ? -12.014 4.815 -4.670 1.00 94.25 139 ASP A CA 1
ATOM 1101 C C . ASP A 1 139 ? -13.263 4.944 -3.782 1.00 94.25 139 ASP A C 1
ATOM 1103 O O . ASP A 1 139 ? -14.037 3.990 -3.660 1.00 94.25 139 ASP A O 1
ATOM 1107 N N . PRO A 1 140 ? -13.472 6.105 -3.135 1.00 88.94 140 PRO A N 1
ATOM 1108 C CA . PRO A 1 140 ? -14.631 6.332 -2.280 1.00 88.94 140 PRO A CA 1
ATOM 1109 C C . PRO A 1 140 ? -15.954 6.395 -3.051 1.00 88.94 140 PRO A C 1
ATOM 1111 O O . PRO A 1 140 ? -17.004 6.259 -2.434 1.00 88.94 140 PRO A O 1
ATOM 1114 N N . VAL A 1 141 ? -15.936 6.625 -4.370 1.00 86.81 141 VAL A N 1
ATOM 1115 C CA . VAL A 1 141 ? -17.163 6.733 -5.177 1.00 86.81 141 VAL A CA 1
ATOM 1116 C C . VAL A 1 141 ? -17.764 5.355 -5.422 1.00 86.81 141 VAL A C 1
ATOM 1118 O O . VAL A 1 141 ? -18.980 5.192 -5.367 1.00 86.81 141 VAL A O 1
ATOM 1121 N N . PHE A 1 142 ? -16.910 4.372 -5.693 1.00 88.44 142 PHE A N 1
ATOM 1122 C CA . PHE A 1 142 ? -17.316 2.979 -5.884 1.00 88.44 142 PHE A CA 1
ATOM 1123 C C . PHE A 1 142 ? -17.149 2.115 -4.633 1.00 88.44 142 PHE A C 1
ATOM 1125 O O . PHE A 1 142 ? -17.404 0.916 -4.688 1.00 88.44 142 PHE A O 1
ATOM 1132 N N . GLU A 1 143 ? -16.692 2.713 -3.531 1.00 90.38 143 GLU A N 1
ATOM 1133 C CA . GLU A 1 143 ? -16.384 2.032 -2.273 1.00 90.38 143 GLU A CA 1
ATOM 1134 C C . GLU A 1 143 ? -15.503 0.790 -2.478 1.00 90.38 143 GLU A C 1
ATOM 1136 O O . GLU A 1 143 ? -15.738 -0.269 -1.893 1.00 90.38 143 GLU A O 1
ATOM 1141 N N . VAL A 1 144 ? -14.475 0.913 -3.322 1.00 93.44 144 VAL A N 1
ATOM 1142 C CA . VAL A 1 144 ? -13.538 -0.170 -3.638 1.00 93.44 144 VAL A CA 1
ATOM 1143 C C . VAL A 1 144 ? -12.124 0.200 -3.209 1.00 93.44 144 VAL A C 1
ATOM 1145 O O . VAL A 1 144 ? -11.670 1.336 -3.363 1.00 93.44 144 VAL A O 1
ATOM 1148 N N . LEU A 1 145 ? -11.416 -0.783 -2.662 1.00 95.81 145 LEU A N 1
ATOM 1149 C CA . LEU A 1 145 ? -9.987 -0.711 -2.394 1.00 95.81 145 LEU A CA 1
ATOM 1150 C C . LEU A 1 145 ? -9.271 -1.697 -3.309 1.00 95.81 145 LEU A C 1
ATOM 1152 O O . LEU A 1 145 ? -9.595 -2.883 -3.310 1.00 95.81 145 LEU A O 1
ATOM 1156 N N . HIS A 1 146 ? -8.269 -1.229 -4.038 1.00 97.62 146 HIS A N 1
ATOM 1157 C CA . HIS A 1 146 ? -7.340 -2.087 -4.758 1.00 97.62 146 HIS A CA 1
ATOM 1158 C C . HIS A 1 146 ? -6.002 -2.108 -4.031 1.00 97.62 146 HIS A C 1
ATOM 1160 O O . HIS A 1 146 ? -5.497 -1.063 -3.617 1.00 97.62 146 HIS A O 1
ATOM 1166 N N . THR A 1 147 ? -5.411 -3.286 -3.897 1.00 97.62 147 THR A N 1
ATOM 1167 C CA . THR A 1 147 ? -4.034 -3.453 -3.428 1.00 97.62 147 THR A CA 1
ATOM 1168 C C . THR A 1 147 ? -3.199 -4.004 -4.568 1.00 97.62 147 THR A C 1
ATOM 1170 O O . THR A 1 147 ? -3.669 -4.850 -5.321 1.00 97.62 147 THR A O 1
ATOM 1173 N N . ILE A 1 148 ? -1.972 -3.516 -4.718 1.00 98.12 148 ILE A N 1
ATOM 1174 C CA . ILE A 1 148 ? -1.046 -3.942 -5.767 1.00 98.12 148 ILE A CA 1
ATOM 1175 C C . ILE A 1 148 ? 0.296 -4.233 -5.106 1.00 98.12 148 ILE A C 1
ATOM 1177 O O . ILE A 1 148 ? 0.884 -3.353 -4.475 1.00 98.12 148 ILE A O 1
ATOM 1181 N N . LYS A 1 149 ? 0.762 -5.471 -5.235 1.00 97.56 149 LYS A N 1
ATOM 1182 C CA . LYS A 1 149 ? 2.048 -5.940 -4.714 1.00 97.56 149 LYS A CA 1
ATOM 1183 C C . LYS A 1 149 ? 3.169 -5.582 -5.681 1.00 97.56 149 LYS A C 1
ATOM 1185 O O . LYS A 1 149 ? 2.925 -5.375 -6.867 1.00 97.56 149 LYS A O 1
ATOM 1190 N N . PHE A 1 150 ? 4.407 -5.600 -5.193 1.00 95.62 150 PHE A N 1
ATOM 1191 C CA . PHE A 1 150 ? 5.606 -5.242 -5.970 1.00 95.62 150 PHE A CA 1
ATOM 1192 C C . PHE A 1 150 ? 5.815 -6.076 -7.247 1.00 95.62 150 PHE A C 1
ATOM 1194 O O . PHE A 1 150 ? 6.546 -5.665 -8.142 1.00 95.62 150 PHE A O 1
ATOM 1201 N N . ASN A 1 151 ? 5.199 -7.257 -7.340 1.00 95.00 151 ASN A N 1
ATOM 1202 C CA . ASN A 1 151 ? 5.262 -8.133 -8.512 1.00 95.00 151 ASN A CA 1
ATOM 1203 C C . ASN A 1 151 ? 4.149 -7.865 -9.541 1.00 95.00 151 ASN A C 1
ATOM 1205 O O . ASN A 1 151 ? 4.038 -8.576 -10.538 1.00 95.00 151 ASN A O 1
ATOM 1209 N N . GLY A 1 152 ? 3.316 -6.854 -9.297 1.00 95.44 152 GLY A N 1
ATOM 1210 C CA . GLY A 1 152 ? 2.180 -6.499 -10.133 1.00 95.44 152 GLY A CA 1
ATOM 1211 C C . GLY A 1 152 ? 0.915 -7.311 -9.858 1.00 95.44 152 GLY A C 1
ATOM 1212 O O . GLY A 1 152 ? -0.117 -7.007 -10.460 1.00 95.44 152 GLY A O 1
ATOM 1213 N N . ASP A 1 153 ? 0.939 -8.293 -8.952 1.00 97.00 153 ASP A N 1
ATOM 1214 C CA . ASP A 1 153 ? -0.287 -8.960 -8.511 1.00 97.00 153 ASP A CA 1
ATOM 1215 C C . ASP A 1 153 ? -1.172 -7.971 -7.757 1.00 97.00 153 ASP A C 1
ATOM 1217 O O . ASP A 1 153 ? -0.686 -7.160 -6.965 1.00 97.00 153 ASP A O 1
ATOM 1221 N N . TYR A 1 154 ? -2.482 -8.060 -7.968 1.00 97.88 154 TYR A N 1
ATOM 1222 C CA . TYR A 1 154 ? -3.431 -7.170 -7.319 1.00 97.88 154 TYR A CA 1
ATOM 1223 C C . TYR A 1 154 ? -4.668 -7.897 -6.807 1.00 97.88 154 TYR A C 1
ATOM 1225 O O . TYR A 1 154 ? -5.069 -8.940 -7.325 1.00 97.88 154 TYR A O 1
ATOM 1233 N N . GLU A 1 155 ? -5.295 -7.308 -5.795 1.00 97.06 155 GLU A N 1
ATOM 1234 C CA . GLU A 1 155 ? -6.565 -7.746 -5.223 1.00 97.06 155 GLU A CA 1
ATOM 1235 C C . GLU A 1 155 ? -7.508 -6.538 -5.133 1.00 97.06 155 GLU A C 1
ATOM 1237 O O . GLU A 1 155 ? -7.065 -5.402 -4.961 1.00 97.06 155 GLU A O 1
ATOM 1242 N N . SER A 1 156 ? -8.813 -6.766 -5.297 1.00 96.06 156 SER A N 1
ATOM 1243 C CA . SER A 1 156 ? -9.841 -5.724 -5.182 1.00 96.06 156 SER A CA 1
ATOM 1244 C C . SER A 1 156 ? -10.860 -6.122 -4.128 1.00 96.06 156 SER A C 1
ATOM 1246 O O . SER A 1 156 ? -11.341 -7.253 -4.133 1.00 96.06 156 SER A O 1
ATOM 1248 N N . TYR A 1 157 ? -11.207 -5.187 -3.252 1.00 93.94 157 TYR A N 1
ATOM 1249 C CA . TYR A 1 157 ? -12.102 -5.408 -2.125 1.00 93.94 157 TYR A CA 1
ATOM 1250 C C . TYR A 1 157 ? -13.265 -4.421 -2.201 1.00 93.94 157 TYR A C 1
ATOM 1252 O O . TYR A 1 157 ? -13.042 -3.211 -2.234 1.00 93.94 157 TYR A O 1
ATOM 1260 N N . ALA A 1 158 ? -14.496 -4.932 -2.210 1.00 91.50 158 ALA A N 1
ATOM 1261 C CA . ALA A 1 158 ? -15.705 -4.122 -2.088 1.00 91.50 158 ALA A CA 1
ATOM 1262 C C . ALA A 1 158 ? -15.880 -3.705 -0.620 1.00 91.50 158 ALA A C 1
ATOM 1264 O O . ALA A 1 158 ? -16.344 -4.478 0.213 1.00 91.50 158 ALA A O 1
ATOM 1265 N N . ILE A 1 159 ? -15.449 -2.493 -0.283 1.00 88.31 159 ILE A N 1
ATOM 1266 C CA . ILE A 1 159 ? -15.406 -1.978 1.090 1.00 88.31 159 ILE A CA 1
ATOM 1267 C C . ILE A 1 159 ? -16.795 -1.573 1.591 1.00 88.31 159 ILE A C 1
ATOM 1269 O O . ILE A 1 159 ? -17.053 -1.674 2.790 1.00 88.31 159 ILE A O 1
ATOM 1273 N N . GLY A 1 160 ? -17.695 -1.155 0.695 1.00 78.44 160 GLY A N 1
ATOM 1274 C CA . GLY A 1 160 ? -19.069 -0.768 1.043 1.00 78.44 160 GLY A CA 1
ATOM 1275 C C . GLY A 1 160 ? -19.864 -1.872 1.748 1.00 78.44 160 GLY A C 1
ATOM 1276 O O . GLY A 1 160 ? -20.690 -1.601 2.616 1.00 78.44 160 GLY A O 1
ATOM 1277 N N . GLU A 1 161 ? -19.562 -3.134 1.441 1.00 78.81 161 GLU A N 1
ATOM 1278 C CA . GLU A 1 161 ? -20.292 -4.299 1.958 1.00 78.81 161 GLU A CA 1
ATOM 1279 C C . GLU A 1 161 ? -19.683 -4.881 3.245 1.00 78.81 161 GLU A C 1
ATOM 1281 O O . GLU A 1 161 ? -20.311 -5.697 3.925 1.00 78.81 161 GLU A O 1
ATOM 1286 N N . VAL A 1 162 ? -18.463 -4.472 3.608 1.00 79.12 162 VAL A N 1
ATOM 1287 C CA . VAL A 1 162 ? -17.716 -5.059 4.726 1.00 79.12 162 VAL A CA 1
ATOM 1288 C C . VAL A 1 162 ? -17.739 -4.111 5.914 1.00 79.12 162 VAL A C 1
ATOM 1290 O O . VAL 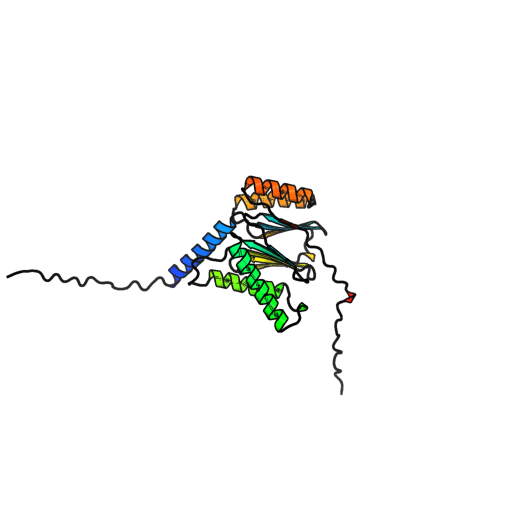A 1 162 ? -17.160 -3.033 5.865 1.00 79.12 162 VAL A O 1
ATOM 1293 N N . LYS A 1 163 ? -18.402 -4.514 7.001 1.00 74.81 163 LYS A N 1
ATOM 1294 C CA . LYS A 1 163 ? -18.639 -3.635 8.153 1.00 74.81 163 LYS A CA 1
ATOM 1295 C C . LYS A 1 163 ? -17.363 -3.328 8.942 1.00 74.81 163 LYS A C 1
ATOM 1297 O O . LYS A 1 163 ? -17.001 -2.164 9.060 1.00 74.81 163 LYS A O 1
ATOM 1302 N N . ASP A 1 164 ? -16.682 -4.369 9.418 1.00 87.88 164 ASP A N 1
ATOM 1303 C CA . ASP A 1 164 ? -15.491 -4.251 10.259 1.00 87.88 164 ASP A CA 1
ATOM 1304 C C . ASP A 1 164 ? -14.385 -5.136 9.680 1.00 87.88 164 ASP A C 1
ATOM 1306 O O . ASP A 1 164 ? -14.531 -6.357 9.591 1.00 87.88 164 ASP A O 1
ATOM 1310 N N . THR A 1 165 ? -13.298 -4.526 9.215 1.00 93.69 165 THR A N 1
ATOM 1311 C CA . THR A 1 165 ? -12.194 -5.250 8.577 1.00 93.69 165 THR A CA 1
ATOM 1312 C C . THR A 1 165 ? -10.908 -4.439 8.600 1.00 93.69 165 THR A C 1
ATOM 1314 O O . THR A 1 165 ? -10.918 -3.212 8.726 1.00 93.69 165 THR A O 1
ATOM 1317 N N . PHE A 1 166 ? -9.786 -5.124 8.416 1.00 93.81 166 PHE A N 1
ATOM 1318 C CA . PHE A 1 166 ? -8.553 -4.488 7.989 1.00 93.81 166 PHE A CA 1
ATOM 1319 C C . PHE A 1 166 ? -7.973 -5.235 6.786 1.00 93.81 166 PHE A C 1
ATOM 1321 O O . PHE A 1 166 ? -8.015 -6.463 6.709 1.00 93.81 166 PHE A O 1
ATOM 1328 N N . ILE A 1 167 ? -7.404 -4.481 5.851 1.00 95.06 167 ILE A N 1
ATOM 1329 C CA . ILE A 1 167 ? -6.708 -4.998 4.676 1.00 95.06 167 ILE A CA 1
ATOM 1330 C C . ILE A 1 167 ? -5.261 -4.554 4.788 1.00 95.06 167 ILE A C 1
ATOM 1332 O O . ILE A 1 167 ? -4.980 -3.371 4.965 1.00 95.06 167 ILE A O 1
ATOM 1336 N N . LEU A 1 168 ? -4.346 -5.515 4.707 1.00 93.56 168 LEU A N 1
ATOM 1337 C CA . LEU A 1 168 ? -2.916 -5.296 4.871 1.00 93.56 168 LEU A CA 1
ATOM 1338 C C . LEU A 1 168 ? -2.191 -5.539 3.547 1.00 93.56 168 LEU A C 1
ATOM 1340 O O . LEU A 1 168 ? -2.331 -6.604 2.946 1.00 93.56 168 LEU A O 1
ATOM 1344 N N . LEU A 1 169 ? -1.354 -4.581 3.160 1.00 95.19 169 LEU A N 1
ATOM 1345 C CA . LEU A 1 169 ? -0.364 -4.692 2.093 1.00 95.19 169 LEU A CA 1
ATOM 1346 C C . LEU A 1 169 ? 1.042 -4.612 2.707 1.00 95.19 169 LEU A C 1
ATOM 1348 O O . LEU A 1 169 ? 1.262 -3.862 3.663 1.00 95.19 169 LEU A O 1
ATOM 1352 N N . GLY A 1 170 ? 1.981 -5.411 2.205 1.00 92.94 170 GLY A N 1
ATOM 1353 C CA . GLY A 1 170 ? 3.332 -5.533 2.752 1.00 92.94 170 GLY A CA 1
ATOM 1354 C C . GLY A 1 170 ? 3.435 -6.407 4.009 1.00 92.94 170 GLY A C 1
ATOM 1355 O O . GLY A 1 170 ? 2.852 -7.492 4.093 1.00 92.94 170 GLY A O 1
ATOM 1356 N N . ALA A 1 171 ? 4.230 -5.946 4.980 1.00 92.38 171 ALA A N 1
ATOM 1357 C CA . ALA A 1 171 ? 4.631 -6.670 6.191 1.00 92.38 171 ALA A CA 1
ATOM 1358 C C . ALA A 1 171 ? 5.163 -8.083 5.888 1.00 92.38 171 ALA A C 1
ATOM 1360 O O . ALA A 1 171 ? 4.688 -9.084 6.435 1.00 92.38 171 ALA A O 1
ATOM 1361 N N . TYR A 1 172 ? 6.163 -8.178 5.010 1.00 94.56 172 TYR A N 1
ATOM 1362 C CA . TYR A 1 172 ? 6.787 -9.455 4.647 1.00 94.56 172 TYR A CA 1
ATOM 1363 C C . TYR A 1 172 ? 7.535 -10.118 5.815 1.00 94.56 172 TYR A C 1
ATOM 1365 O O . TYR A 1 172 ? 7.775 -11.323 5.791 1.00 94.56 172 TYR A O 1
ATOM 1373 N N . ASN A 1 173 ? 7.842 -9.366 6.875 1.00 94.31 173 ASN A N 1
ATOM 1374 C CA . ASN A 1 173 ? 8.304 -9.884 8.154 1.00 94.31 173 ASN A CA 1
ATOM 1375 C C . ASN A 1 173 ? 7.163 -10.629 8.887 1.00 94.31 173 ASN A C 1
ATOM 1377 O O . ASN A 1 173 ? 6.237 -9.992 9.406 1.00 94.31 173 ASN A O 1
ATOM 1381 N N . PRO A 1 174 ? 7.239 -11.968 9.038 1.00 93.69 174 PRO A N 1
ATOM 1382 C CA . PRO A 1 174 ? 6.143 -12.753 9.611 1.00 93.69 174 PRO A CA 1
ATOM 1383 C C . PRO A 1 174 ? 5.839 -12.415 11.075 1.00 93.69 174 PRO A C 1
ATOM 1385 O O . PRO A 1 174 ? 4.705 -12.584 11.530 1.00 93.69 174 PRO A O 1
ATOM 1388 N N . LYS A 1 175 ? 6.846 -11.955 11.832 1.00 94.44 175 LYS A N 1
ATOM 1389 C CA . LYS A 1 175 ? 6.684 -11.580 13.241 1.00 94.44 175 LYS A CA 1
ATOM 1390 C C . LYS A 1 175 ? 5.905 -10.272 13.364 1.00 94.44 175 LYS A C 1
ATOM 1392 O O . LYS A 1 175 ? 4.938 -10.232 14.122 1.00 94.44 175 LYS A O 1
ATOM 1397 N N . LEU A 1 176 ? 6.284 -9.265 12.570 1.00 93.38 176 LEU A N 1
ATOM 1398 C CA . LEU A 1 176 ? 5.561 -7.995 12.473 1.00 93.38 176 LEU A CA 1
ATOM 1399 C C . LEU A 1 176 ? 4.107 -8.244 12.091 1.00 93.38 176 LEU A C 1
ATOM 1401 O O . LEU A 1 176 ? 3.207 -7.848 12.825 1.00 93.38 176 LEU A O 1
ATOM 1405 N N . ARG A 1 177 ? 3.884 -8.970 10.990 1.00 94.50 177 ARG A N 1
ATOM 1406 C CA . ARG A 1 177 ? 2.545 -9.230 10.455 1.00 94.50 177 ARG A CA 1
ATOM 1407 C C . ARG A 1 177 ? 1.624 -9.892 11.475 1.00 94.50 177 ARG A C 1
ATOM 1409 O O . ARG A 1 177 ? 0.470 -9.501 11.600 1.00 94.50 177 ARG A O 1
ATOM 1416 N N . ARG A 1 178 ? 2.130 -10.875 12.226 1.00 95.38 178 ARG A N 1
ATOM 1417 C CA . ARG A 1 178 ? 1.347 -11.584 13.249 1.00 95.38 178 ARG A CA 1
ATOM 1418 C C . ARG A 1 178 ? 0.970 -10.686 14.424 1.00 95.38 178 ARG A C 1
ATOM 1420 O O . ARG A 1 178 ? -0.168 -10.726 14.879 1.00 95.38 178 ARG A O 1
ATOM 1427 N N . GLU A 1 179 ? 1.925 -9.924 14.945 1.00 95.31 179 GLU A N 1
ATOM 1428 C CA . GLU A 1 179 ? 1.677 -9.032 16.080 1.00 95.31 179 GLU A CA 1
ATOM 1429 C C . GLU A 1 179 ? 0.750 -7.879 15.691 1.00 95.31 179 GLU A C 1
ATOM 1431 O O . GLU A 1 179 ? -0.187 -7.579 16.426 1.00 95.31 179 GLU A O 1
ATOM 1436 N N . LEU A 1 180 ? 0.971 -7.293 14.514 1.00 94.69 180 LEU A N 1
ATOM 1437 C CA . LEU A 1 180 ? 0.141 -6.229 13.965 1.00 94.69 180 LEU A CA 1
ATOM 1438 C C . LEU A 1 180 ? -1.292 -6.708 13.730 1.00 94.69 180 LEU A C 1
ATOM 1440 O O . LEU A 1 180 ? -2.221 -6.058 14.191 1.00 94.69 180 LEU A O 1
ATOM 1444 N N . ALA A 1 181 ? -1.485 -7.873 13.101 1.00 94.69 181 ALA A N 1
ATOM 1445 C CA . ALA A 1 181 ? -2.818 -8.444 12.902 1.00 94.69 181 ALA A CA 1
ATOM 1446 C C . ALA A 1 181 ? -3.552 -8.687 14.231 1.00 94.69 181 ALA A C 1
ATOM 1448 O O . ALA A 1 181 ? -4.749 -8.439 14.320 1.00 94.69 181 ALA A O 1
ATOM 1449 N N . LYS A 1 182 ? -2.840 -9.125 15.280 1.00 95.50 182 LYS A N 1
ATOM 1450 C CA . LYS A 1 182 ? -3.424 -9.305 16.617 1.00 95.50 182 LYS A CA 1
ATOM 1451 C C . LYS A 1 182 ? -3.906 -7.978 17.212 1.00 95.50 182 LYS A C 1
ATOM 1453 O O . LYS A 1 182 ? -5.009 -7.922 17.745 1.00 95.50 182 LYS A O 1
ATOM 1458 N N . ASP A 1 183 ? -3.084 -6.933 17.149 1.00 95.00 183 ASP A N 1
ATOM 1459 C CA . ASP A 1 183 ? -3.447 -5.626 17.703 1.00 95.00 183 ASP A CA 1
ATOM 1460 C C . ASP A 1 183 ? -4.546 -4.935 16.873 1.00 95.00 183 ASP A C 1
ATOM 1462 O O . ASP A 1 183 ? -5.436 -4.311 17.446 1.00 95.00 183 ASP A O 1
ATOM 1466 N N . LEU A 1 184 ? -4.527 -5.083 15.542 1.00 94.19 184 LEU A N 1
ATOM 1467 C CA . LEU A 1 184 ? -5.587 -4.596 14.653 1.00 94.19 184 LEU A CA 1
ATOM 1468 C C . LEU A 1 184 ? -6.911 -5.312 14.917 1.00 94.19 184 LEU A C 1
ATOM 1470 O O . LEU A 1 184 ? -7.938 -4.651 15.023 1.00 94.19 184 LEU A O 1
ATOM 1474 N N . GLN A 1 185 ? -6.888 -6.636 15.099 1.00 94.69 185 GLN A N 1
ATOM 1475 C CA . GLN A 1 185 ? -8.085 -7.389 15.467 1.00 94.69 185 GLN A CA 1
ATOM 1476 C C . GLN A 1 185 ? -8.656 -6.898 16.799 1.00 94.69 185 GLN A C 1
ATOM 1478 O O . GLN A 1 185 ? -9.854 -6.672 16.896 1.00 94.69 185 GLN A O 1
ATOM 1483 N N . ALA A 1 186 ? -7.807 -6.623 17.793 1.00 94.31 186 ALA A N 1
ATOM 1484 C CA . ALA A 1 186 ? -8.264 -6.036 19.049 1.00 94.31 186 ALA A CA 1
ATOM 1485 C C . ALA A 1 186 ? -8.881 -4.634 18.865 1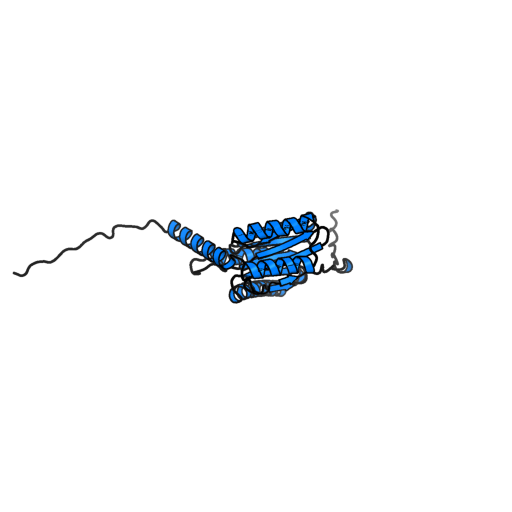.00 94.31 186 ALA A C 1
ATOM 1487 O O . ALA A 1 186 ? -9.772 -4.261 19.624 1.00 94.31 186 ALA A O 1
ATOM 1488 N N . CYS A 1 187 ? -8.436 -3.848 17.877 1.00 92.12 187 CYS A N 1
ATOM 1489 C CA . CYS A 1 187 ? -9.078 -2.571 17.544 1.00 92.12 187 CYS A CA 1
ATOM 1490 C C . CYS A 1 187 ? -10.472 -2.788 16.938 1.00 92.12 187 CYS A C 1
ATOM 1492 O O . CYS A 1 187 ? -11.400 -2.071 17.306 1.00 92.12 187 CYS A O 1
ATOM 1494 N N . LEU A 1 188 ? -10.632 -3.797 16.070 1.00 92.38 188 LEU A N 1
ATOM 1495 C CA . LEU A 1 188 ? -11.937 -4.179 15.520 1.00 92.38 188 LEU A CA 1
ATOM 1496 C C . LEU A 1 188 ? -12.888 -4.673 16.619 1.00 92.38 188 LEU A C 1
ATOM 1498 O O . LEU A 1 188 ? -14.012 -4.192 16.708 1.00 92.38 188 LEU A O 1
ATOM 1502 N N . ASP A 1 189 ? -12.421 -5.567 17.496 1.00 92.62 189 ASP A N 1
ATOM 1503 C CA . ASP A 1 189 ? -13.229 -6.163 18.570 1.00 92.62 189 ASP A CA 1
ATOM 1504 C C . ASP A 1 189 ? -13.768 -5.104 19.553 1.00 92.62 189 ASP A C 1
ATOM 1506 O O . ASP A 1 189 ? -14.859 -5.254 20.101 1.00 92.62 189 ASP A O 1
ATOM 1510 N N . ASN A 1 190 ? -13.010 -4.021 19.764 1.00 92.44 190 ASN A N 1
ATOM 1511 C CA . ASN A 1 190 ? -13.397 -2.895 20.621 1.00 92.44 190 ASN A CA 1
ATOM 1512 C C . ASN A 1 190 ? -14.030 -1.723 19.852 1.00 92.44 190 ASN A C 1
ATOM 1514 O O . ASN A 1 190 ? -14.372 -0.715 20.468 1.00 92.44 190 ASN A O 1
ATOM 1518 N N . ALA A 1 191 ? -14.160 -1.836 18.527 1.00 90.56 191 ALA A N 1
ATOM 1519 C CA . ALA A 1 191 ? -14.626 -0.784 17.629 1.00 90.56 191 ALA A CA 1
ATOM 1520 C C . ALA A 1 191 ? -13.921 0.582 17.821 1.00 90.56 191 ALA A C 1
ATOM 1522 O O . ALA A 1 191 ? -14.543 1.635 17.677 1.00 90.56 191 ALA A O 1
ATOM 1523 N N . ASP A 1 192 ? -12.620 0.576 18.137 1.00 91.12 192 ASP A N 1
ATOM 1524 C CA . ASP A 1 192 ? -11.835 1.791 18.397 1.00 91.12 192 ASP A CA 1
ATOM 1525 C C . ASP A 1 192 ? -10.711 1.963 17.371 1.00 91.12 192 ASP A C 1
ATOM 1527 O O . ASP A 1 192 ? -9.648 1.341 17.451 1.00 91.12 192 ASP A O 1
ATOM 1531 N N . ILE A 1 193 ? -10.961 2.852 16.408 1.00 90.75 193 ILE A N 1
ATOM 1532 C CA . ILE A 1 193 ? -9.975 3.335 15.431 1.00 90.75 193 ILE A CA 1
ATOM 1533 C C . ILE A 1 193 ? -9.806 4.858 15.501 1.00 90.75 193 ILE A C 1
ATOM 1535 O O . ILE A 1 193 ? -9.559 5.537 14.495 1.00 90.75 193 ILE A O 1
ATOM 1539 N N . SER A 1 194 ? -9.942 5.408 16.712 1.00 90.12 194 SER A N 1
ATOM 1540 C CA . SER A 1 194 ? -9.669 6.819 16.994 1.00 90.12 194 SER A CA 1
ATOM 1541 C C . SER A 1 194 ? -8.254 7.223 16.559 1.00 90.12 194 SER A C 1
ATOM 1543 O O . SER A 1 194 ? -7.343 6.394 16.455 1.00 90.12 194 SER A O 1
ATOM 1545 N N . LYS A 1 195 ? -8.045 8.519 16.287 1.00 88.31 195 LYS A N 1
ATOM 1546 C CA . LYS A 1 195 ? -6.727 9.034 15.874 1.00 88.31 195 LYS A CA 1
ATOM 1547 C C . LYS A 1 195 ? -5.665 8.713 16.922 1.00 88.31 195 LYS A C 1
ATOM 1549 O O . LYS A 1 195 ? -4.549 8.335 16.577 1.00 88.31 195 LYS A O 1
ATOM 1554 N N . GLU A 1 196 ? -6.033 8.841 18.189 1.00 90.88 196 GLU A N 1
ATOM 1555 C CA . GLU A 1 196 ? -5.214 8.546 19.356 1.00 90.88 196 GLU A CA 1
ATOM 1556 C C . GLU A 1 196 ? -4.847 7.064 19.382 1.00 90.88 196 GLU A C 1
ATOM 1558 O O . GLU A 1 196 ? -3.662 6.736 19.456 1.00 90.88 196 GLU A O 1
ATOM 1563 N N . LYS A 1 197 ? -5.827 6.167 19.202 1.00 91.75 197 LYS A N 1
ATOM 1564 C CA . LYS A 1 197 ? -5.570 4.726 19.181 1.00 91.75 197 LYS A CA 1
ATOM 1565 C C . LYS A 1 197 ? -4.655 4.305 18.036 1.00 91.75 197 LYS A C 1
ATOM 1567 O O . LYS A 1 197 ? -3.722 3.522 18.226 1.00 91.75 197 LYS A O 1
ATOM 1572 N N . MET A 1 198 ? -4.889 4.847 16.843 1.00 92.38 198 MET A N 1
ATOM 1573 C CA . MET A 1 198 ? -4.046 4.578 15.677 1.00 92.38 198 MET A CA 1
ATOM 1574 C C . MET A 1 198 ? -2.638 5.152 15.851 1.00 92.38 198 MET A C 1
ATOM 1576 O O . MET A 1 198 ? -1.667 4.517 15.441 1.00 92.38 198 MET A O 1
ATOM 1580 N N . LYS A 1 199 ? -2.501 6.307 16.512 1.00 90.56 199 LYS A N 1
ATOM 1581 C CA . LYS A 1 199 ? -1.206 6.893 16.873 1.00 90.56 199 LYS A CA 1
ATOM 1582 C C . LYS A 1 199 ? -0.445 6.022 17.876 1.00 90.56 199 LYS A C 1
ATOM 1584 O O . LYS A 1 199 ? 0.742 5.791 17.679 1.00 90.56 199 LYS A O 1
ATOM 1589 N N . GLU A 1 200 ? -1.106 5.496 18.905 1.00 92.25 200 GLU A N 1
ATOM 1590 C CA . GLU A 1 200 ? -0.489 4.553 19.850 1.00 92.25 200 GLU A CA 1
ATOM 1591 C C . GLU A 1 200 ? 0.016 3.294 19.144 1.00 92.25 200 GLU A C 1
ATOM 1593 O O . GLU A 1 200 ? 1.144 2.854 19.373 1.00 92.25 200 GLU A O 1
ATOM 1598 N N . LEU A 1 201 ? -0.816 2.721 18.267 1.00 92.12 201 LEU A N 1
ATOM 1599 C CA . LEU A 1 201 ? -0.465 1.536 17.490 1.00 92.12 201 LEU A CA 1
ATOM 1600 C C . LEU A 1 201 ? 0.763 1.814 16.617 1.00 92.12 201 LEU A C 1
ATOM 1602 O O . LEU A 1 201 ? 1.742 1.069 16.648 1.00 92.12 201 LEU A O 1
ATOM 1606 N N . ARG A 1 202 ? 0.733 2.934 15.896 1.00 90.75 202 ARG A N 1
ATOM 1607 C CA . ARG A 1 202 ? 1.837 3.426 15.081 1.00 90.75 202 ARG A CA 1
ATOM 1608 C C . ARG A 1 202 ? 3.129 3.557 15.885 1.00 90.75 202 ARG A C 1
ATOM 1610 O O . ARG A 1 202 ? 4.136 2.954 15.522 1.00 90.75 202 ARG A O 1
ATOM 1617 N N . ASP A 1 203 ? 3.091 4.309 16.982 1.00 90.31 203 ASP A N 1
ATOM 1618 C CA . ASP A 1 203 ? 4.267 4.621 17.797 1.00 90.31 203 ASP A CA 1
ATOM 1619 C C . ASP A 1 203 ? 4.863 3.340 18.410 1.00 90.31 203 ASP A C 1
ATOM 1621 O O . ASP A 1 203 ? 6.079 3.137 18.367 1.00 90.31 203 ASP A O 1
ATOM 1625 N N . LYS A 1 204 ? 4.008 2.410 18.867 1.00 92.38 204 LYS A N 1
ATOM 1626 C CA . LYS A 1 204 ? 4.405 1.076 19.348 1.00 92.38 204 LYS A CA 1
ATOM 1627 C C . LYS A 1 204 ? 5.194 0.295 18.294 1.00 92.38 204 LYS A C 1
ATOM 1629 O O . LYS A 1 204 ? 6.245 -0.268 18.610 1.00 92.38 204 LYS A O 1
ATOM 1634 N N . PHE A 1 205 ? 4.695 0.220 17.058 1.00 91.38 205 PHE A N 1
ATOM 1635 C CA . PHE A 1 205 ? 5.346 -0.557 15.999 1.00 91.38 205 PHE A CA 1
ATOM 1636 C C . PHE A 1 205 ? 6.586 0.139 15.432 1.00 91.38 205 PHE A C 1
ATOM 1638 O O . PHE A 1 205 ? 7.596 -0.534 15.228 1.00 91.38 205 PHE A O 1
ATOM 1645 N N . CYS A 1 206 ? 6.566 1.465 15.271 1.00 87.94 206 CYS A N 1
ATOM 1646 C CA . CYS A 1 206 ? 7.748 2.232 14.873 1.00 87.94 206 CYS A CA 1
ATOM 1647 C C . CYS A 1 206 ? 8.895 2.058 15.866 1.00 87.94 206 CYS A C 1
ATOM 1649 O O . CYS A 1 206 ? 10.013 1.763 15.454 1.00 87.94 206 CYS A O 1
ATOM 1651 N N . GLN A 1 207 ? 8.620 2.139 17.171 1.00 88.19 207 GLN A N 1
ATOM 1652 C CA . GLN A 1 207 ? 9.644 1.922 18.191 1.00 88.19 207 GLN A CA 1
ATOM 1653 C C . GLN A 1 207 ? 10.166 0.478 18.181 1.00 88.19 207 GLN A C 1
ATOM 1655 O O . GLN A 1 207 ? 11.371 0.248 18.263 1.00 88.19 207 GLN A O 1
ATOM 1660 N N . LYS A 1 208 ? 9.271 -0.511 18.079 1.00 90.94 208 LYS A N 1
ATOM 1661 C CA . LYS A 1 208 ? 9.639 -1.930 18.175 1.00 90.94 208 LYS A CA 1
ATOM 1662 C C . LYS A 1 208 ? 10.407 -2.449 16.956 1.00 90.94 208 LYS A C 1
ATOM 1664 O O . LYS A 1 208 ? 11.259 -3.322 17.114 1.00 90.94 208 LYS A O 1
ATOM 1669 N N . TYR A 1 209 ? 10.088 -1.946 15.765 1.00 87.25 209 TYR A N 1
ATOM 1670 C CA . TYR A 1 209 ? 10.679 -2.387 14.496 1.00 87.25 209 TYR A CA 1
ATOM 1671 C C . TYR A 1 209 ? 11.645 -1.361 13.889 1.00 87.25 209 TYR A C 1
ATOM 1673 O O . TYR A 1 209 ? 12.151 -1.594 12.796 1.00 87.25 209 TYR A O 1
ATOM 1681 N N . ASN A 1 210 ? 11.949 -0.283 14.623 1.00 84.00 210 ASN A N 1
ATOM 1682 C CA . ASN A 1 210 ? 12.859 0.791 14.223 1.00 84.00 210 ASN A CA 1
ATOM 1683 C C . ASN A 1 210 ? 12.476 1.443 12.880 1.00 84.00 210 ASN A C 1
ATOM 1685 O O . ASN A 1 210 ? 13.338 1.686 12.038 1.00 84.00 210 ASN A O 1
ATOM 1689 N N . LEU A 1 211 ? 11.178 1.703 12.694 1.00 80.94 211 LEU A N 1
ATOM 1690 C CA . LEU A 1 211 ? 10.635 2.345 11.492 1.00 80.94 211 LEU A CA 1
ATOM 1691 C C . LEU A 1 211 ? 10.671 3.867 11.655 1.00 80.94 211 LEU A C 1
ATOM 1693 O O . LEU A 1 211 ? 10.467 4.376 12.763 1.00 80.94 211 LEU A O 1
ATOM 1697 N N . GLN A 1 212 ? 10.882 4.600 10.561 1.00 68.56 212 GLN A N 1
ATOM 1698 C CA . GLN A 1 212 ? 10.793 6.062 10.579 1.00 68.56 212 GLN A CA 1
ATOM 1699 C C . GLN A 1 212 ? 9.339 6.545 10.716 1.00 68.56 212 GLN A C 1
ATOM 1701 O O . GLN A 1 212 ? 8.392 5.754 10.709 1.00 68.56 212 GLN A O 1
ATOM 1706 N N . VAL A 1 213 ? 9.164 7.858 10.925 1.00 57.47 213 VAL A N 1
ATOM 1707 C CA . VAL A 1 213 ? 7.854 8.466 11.189 1.00 57.47 213 VAL A CA 1
ATOM 1708 C C . VAL A 1 213 ? 6.880 8.133 10.060 1.00 57.47 213 VAL A C 1
ATOM 1710 O O . VAL A 1 213 ? 7.043 8.514 8.906 1.00 57.47 213 VAL A O 1
ATOM 1713 N N . SER A 1 214 ? 5.850 7.414 10.464 1.00 60.50 214 SER A N 1
ATOM 1714 C CA . SER A 1 214 ? 4.779 6.826 9.679 1.00 60.50 214 SER A CA 1
ATOM 1715 C C . SER A 1 214 ? 3.619 7.799 9.482 1.00 60.50 214 SER A C 1
ATOM 1717 O O . SER A 1 214 ? 3.333 8.640 10.345 1.00 60.50 214 SER A O 1
ATOM 1719 N N . ALA A 1 215 ? 2.914 7.659 8.359 1.00 59.81 215 ALA A N 1
ATOM 1720 C CA . ALA A 1 215 ? 1.741 8.468 8.055 1.00 59.81 215 ALA A CA 1
ATOM 1721 C C . ALA A 1 215 ? 0.464 7.828 8.626 1.00 59.81 215 ALA A C 1
ATOM 1723 O O . ALA A 1 215 ? 0.229 6.626 8.491 1.00 59.81 215 ALA A O 1
ATOM 1724 N N . LEU A 1 216 ? -0.370 8.665 9.243 1.00 64.50 216 LEU A N 1
ATOM 1725 C CA . LEU A 1 216 ? -1.754 8.364 9.599 1.00 64.50 216 LEU A CA 1
ATOM 1726 C C . LEU A 1 216 ? -2.621 9.380 8.868 1.00 64.50 216 LEU A C 1
ATOM 1728 O O . LEU A 1 216 ? -2.398 10.583 9.019 1.00 64.50 216 LEU A O 1
ATOM 1732 N N . PHE A 1 217 ? -3.599 8.916 8.102 1.00 75.00 217 PHE A N 1
ATOM 1733 C CA . PHE A 1 217 ? -4.532 9.818 7.440 1.00 75.00 217 PHE A CA 1
ATOM 1734 C C . PHE A 1 217 ? -5.927 9.210 7.329 1.00 75.00 217 PHE A C 1
ATOM 1736 O O . PHE A 1 217 ? -6.136 7.996 7.420 1.00 75.00 217 PHE A O 1
ATOM 1743 N N . GLU A 1 218 ? -6.892 10.103 7.160 1.00 63.94 218 GLU A N 1
ATOM 1744 C CA . GLU A 1 218 ? -8.290 9.778 6.927 1.00 63.94 218 GLU A CA 1
ATOM 1745 C C . GLU A 1 218 ? -8.587 10.159 5.483 1.00 63.94 218 GLU A C 1
ATOM 1747 O O . GLU A 1 218 ? -8.307 11.301 5.106 1.00 63.94 218 GLU A O 1
ATOM 1752 N N . PRO A 1 219 ? -9.110 9.247 4.653 1.00 56.34 219 PRO A N 1
ATOM 1753 C CA . PRO A 1 219 ? -9.607 9.656 3.358 1.00 56.34 219 PRO A CA 1
ATOM 1754 C C . PRO A 1 219 ? -10.826 10.543 3.625 1.00 56.34 219 PRO A C 1
ATOM 1756 O O . PRO A 1 219 ? -11.837 10.079 4.157 1.00 56.34 219 PRO A O 1
ATOM 1759 N N . GLU A 1 220 ? -10.736 11.834 3.311 1.00 48.53 220 GLU A N 1
ATOM 1760 C CA . GLU A 1 220 ? -11.934 12.663 3.283 1.00 48.53 220 GLU A CA 1
ATOM 1761 C C . GLU A 1 220 ? -12.850 12.075 2.208 1.00 48.53 220 GLU A C 1
ATOM 1763 O O . GLU A 1 220 ? -12.497 12.034 1.027 1.00 48.53 220 GLU A O 1
ATOM 1768 N N . LEU A 1 221 ? -14.020 11.574 2.619 1.00 38.84 221 LEU A N 1
ATOM 1769 C CA . LEU A 1 221 ? -15.097 11.256 1.693 1.00 38.84 221 LEU A CA 1
ATOM 1770 C C . LEU A 1 221 ? -15.464 12.565 0.998 1.00 38.84 221 LEU A C 1
ATOM 1772 O O . LEU A 1 221 ? -16.252 13.358 1.521 1.00 38.84 221 LEU A O 1
ATOM 1776 N N . ILE A 1 222 ? -14.893 12.800 -0.182 1.00 33.16 222 ILE A N 1
ATOM 1777 C CA . ILE A 1 222 ? -15.407 13.810 -1.093 1.00 33.16 222 ILE A CA 1
ATOM 1778 C C . ILE A 1 222 ? -16.796 13.307 -1.476 1.00 33.16 222 ILE A C 1
ATOM 1780 O O . ILE A 1 222 ? -16.960 12.495 -2.385 1.00 33.16 222 ILE A O 1
ATOM 1784 N N . ARG A 1 223 ? -17.816 13.761 -0.741 1.00 30.64 223 ARG A N 1
ATOM 1785 C CA . ARG A 1 223 ? -19.207 13.658 -1.166 1.00 30.64 223 ARG A CA 1
ATOM 1786 C C . ARG A 1 223 ? -19.312 14.518 -2.411 1.00 30.64 223 ARG A C 1
ATOM 1788 O O . ARG A 1 223 ? -19.567 15.715 -2.308 1.00 30.64 223 ARG A O 1
ATOM 1795 N N . VAL A 1 224 ? -19.056 13.935 -3.580 1.00 29.02 224 VAL A N 1
ATOM 1796 C CA . VAL A 1 224 ? -19.375 14.589 -4.847 1.00 29.02 224 VAL A CA 1
ATOM 1797 C C . VAL A 1 224 ? -20.875 14.875 -4.779 1.00 29.02 224 VAL A C 1
ATOM 1799 O O . VAL A 1 224 ? -21.658 13.929 -4.657 1.00 29.02 224 VAL A O 1
ATOM 1802 N N . PRO A 1 225 ? -21.310 16.147 -4.768 1.00 28.97 225 PRO A N 1
ATOM 1803 C CA . PRO A 1 225 ? -22.727 16.448 -4.729 1.00 28.97 225 PRO A CA 1
ATOM 1804 C C . PRO A 1 225 ? -23.370 15.797 -5.952 1.00 28.97 225 PRO A C 1
ATOM 1806 O O . PRO A 1 225 ? -22.928 16.032 -7.079 1.00 28.97 225 PRO A O 1
ATOM 1809 N N . ALA A 1 226 ? -24.416 14.994 -5.744 1.00 37.03 226 ALA A N 1
ATOM 1810 C CA . ALA A 1 226 ? -25.155 14.337 -6.826 1.00 37.03 226 ALA A CA 1
ATOM 1811 C C . ALA A 1 226 ? -25.633 15.326 -7.914 1.00 37.03 226 ALA A C 1
ATOM 1813 O O . ALA A 1 226 ? -25.905 14.929 -9.043 1.00 37.03 226 ALA A O 1
ATOM 1814 N N . SER A 1 227 ? -25.665 16.630 -7.610 1.00 36.94 227 SER A N 1
ATOM 1815 C CA . SER A 1 227 ? -25.972 17.714 -8.544 1.00 36.94 227 SER A CA 1
ATOM 1816 C C . SER A 1 227 ? -24.963 17.911 -9.686 1.00 36.94 227 SER A C 1
ATOM 1818 O O . SER A 1 227 ? -25.287 18.632 -10.626 1.00 36.94 227 SER A O 1
ATOM 1820 N N . ASN A 1 228 ? -23.773 17.295 -9.641 1.00 37.56 228 ASN A N 1
ATOM 1821 C CA . ASN A 1 228 ? -22.759 17.425 -10.699 1.00 37.56 228 ASN A CA 1
ATOM 1822 C C . ASN A 1 228 ? -22.694 16.236 -11.669 1.00 37.56 228 ASN A C 1
ATOM 1824 O O . ASN A 1 228 ? -21.964 16.304 -12.658 1.00 37.56 228 ASN A O 1
ATOM 1828 N N . VAL A 1 229 ? -23.494 15.185 -11.463 1.00 35.41 229 VAL A N 1
ATOM 1829 C CA . VAL A 1 229 ? -23.669 14.136 -12.474 1.00 35.41 229 VAL A CA 1
ATOM 1830 C C . VAL A 1 229 ? -24.799 14.566 -13.410 1.00 35.41 229 VAL A C 1
ATOM 1832 O O . VAL A 1 229 ? -25.942 14.132 -13.283 1.00 35.41 229 VAL A O 1
ATOM 1835 N N . LYS A 1 230 ? -24.496 15.435 -14.381 1.00 35.75 230 LYS A N 1
ATOM 1836 C CA . LYS A 1 230 ? -25.344 15.527 -15.576 1.00 35.75 230 LYS A CA 1
ATOM 1837 C C . LYS A 1 230 ? -25.120 14.254 -16.384 1.00 35.75 230 LYS A C 1
ATOM 1839 O O . LYS A 1 230 ? -24.270 14.214 -17.267 1.00 35.75 230 LYS A O 1
ATOM 1844 N N . VAL A 1 231 ? -25.890 13.211 -16.078 1.00 35.62 231 VAL A N 1
ATOM 1845 C CA . VAL A 1 231 ? -26.108 12.127 -17.033 1.00 35.62 231 VAL A CA 1
ATOM 1846 C C . VAL A 1 231 ? -26.824 12.774 -18.213 1.00 35.62 231 VAL A C 1
ATOM 1848 O O . VAL A 1 231 ? -28.012 13.084 -18.136 1.00 35.62 231 VAL A O 1
ATOM 1851 N N . SER A 1 232 ? -26.090 13.060 -19.288 1.00 37.66 232 SER A N 1
ATOM 1852 C CA . SER A 1 232 ? -26.716 13.317 -20.579 1.00 37.66 232 SER A CA 1
ATOM 1853 C C . SER A 1 232 ? -27.347 12.000 -21.002 1.00 37.66 232 SER A C 1
ATOM 1855 O O . SER A 1 232 ? -26.687 11.155 -21.601 1.00 37.66 232 SER A O 1
ATOM 1857 N N . ALA A 1 233 ? -28.602 11.787 -20.612 1.00 34.62 233 ALA A N 1
ATOM 1858 C CA . ALA A 1 233 ? -29.404 10.716 -21.163 1.00 34.62 233 ALA A CA 1
ATOM 1859 C C . ALA A 1 233 ? -29.487 10.965 -22.672 1.00 34.62 233 ALA A C 1
ATOM 1861 O O . ALA A 1 233 ? -30.173 11.882 -23.121 1.00 34.62 233 ALA A O 1
ATOM 1862 N N . VAL A 1 234 ? -28.734 10.183 -23.444 1.00 39.59 234 VAL A N 1
ATOM 1863 C CA . VAL A 1 234 ? -29.004 10.016 -24.868 1.00 39.59 234 VAL A CA 1
ATOM 1864 C C . VAL A 1 234 ? -30.418 9.433 -24.929 1.00 39.59 234 VAL A C 1
ATOM 1866 O O . VAL A 1 234 ? -30.643 8.372 -24.337 1.00 39.59 234 VAL A O 1
ATOM 1869 N N . PRO A 1 235 ? -31.404 10.134 -25.514 1.00 38.62 235 PRO A N 1
ATOM 1870 C CA . PRO A 1 235 ? -32.738 9.576 -25.630 1.00 38.62 235 PRO A CA 1
ATOM 1871 C C . PRO A 1 235 ? -32.643 8.290 -26.461 1.00 38.62 235 PRO A C 1
ATOM 1873 O O . PRO A 1 235 ? -31.892 8.268 -27.437 1.00 38.62 235 PRO A O 1
ATOM 1876 N N . PRO A 1 236 ? -33.360 7.217 -26.089 1.00 43.62 236 PRO A N 1
ATOM 1877 C CA . PRO A 1 236 ? -33.439 6.043 -26.938 1.00 43.62 236 PRO A CA 1
ATOM 1878 C C . PRO A 1 236 ? -34.053 6.488 -28.262 1.00 43.62 236 PRO A C 1
ATOM 1880 O O . PRO A 1 236 ? -35.197 6.956 -28.298 1.00 43.62 236 PRO A O 1
ATOM 1883 N N . ASP A 1 237 ? -33.267 6.399 -29.332 1.00 47.72 237 ASP A N 1
ATOM 1884 C CA . ASP A 1 237 ? -33.793 6.578 -30.671 1.00 47.72 237 ASP A CA 1
ATOM 1885 C C . ASP A 1 237 ? -34.937 5.589 -30.858 1.00 47.72 237 ASP A C 1
ATOM 1887 O O . ASP A 1 237 ? -34.841 4.394 -30.568 1.00 47.72 237 ASP A O 1
ATOM 1891 N N . LYS A 1 238 ? -36.063 6.160 -31.267 1.00 42.84 238 LYS A N 1
ATOM 1892 C CA . LYS A 1 238 ? -37.311 5.467 -31.523 1.00 42.84 238 LYS A CA 1
ATOM 1893 C C . LYS A 1 238 ? -37.066 4.378 -32.564 1.00 42.84 238 LYS A C 1
ATOM 1895 O O . LYS A 1 238 ? -36.943 4.671 -33.750 1.00 42.84 238 LYS A O 1
ATOM 1900 N N . GLU A 1 239 ? -37.122 3.123 -32.139 1.00 43.22 239 GLU A N 1
ATOM 1901 C CA . GLU A 1 239 ? -37.753 2.111 -32.975 1.00 43.22 239 GLU A CA 1
ATOM 1902 C C . GLU A 1 239 ? -39.212 2.535 -33.172 1.00 43.22 239 GLU A C 1
ATOM 1904 O O . GLU A 1 239 ? -39.972 2.591 -32.206 1.00 43.22 239 GLU A O 1
ATOM 1909 N N . ALA A 1 240 ? -39.585 2.893 -34.403 1.00 42.09 240 ALA A N 1
ATOM 1910 C CA . ALA A 1 240 ? -40.847 2.482 -35.019 1.00 42.09 240 ALA A CA 1
ATOM 1911 C C . ALA A 1 240 ? -41.030 3.103 -36.415 1.00 42.09 240 ALA A C 1
ATOM 1913 O O . ALA A 1 240 ? -41.148 4.323 -36.535 1.00 42.09 240 ALA A O 1
ATOM 1914 N N . SER A 1 241 ? -41.297 2.199 -37.367 1.00 41.12 241 SER A N 1
ATOM 1915 C CA . SER A 1 241 ? -42.071 2.357 -38.618 1.00 41.12 241 SER A CA 1
ATOM 1916 C C . SER A 1 241 ? -41.335 2.823 -39.868 1.00 41.12 241 SER A C 1
ATOM 1918 O O . SER A 1 241 ? -40.962 4.011 -39.949 1.00 41.12 241 SER A O 1
#

Foldseek 3Di:
DDDDPDDDPDDPPDDPPCPPVVLVVQLVVQVVVLLVLLQAWKWKWWAAAPFIKIWTFAQDEWDWDDLPQKIKIKGFSDPVLNVVLVVQLVVQCVVCVVPHPSVPPDLVSNLVSSLVVLLCQSNPPVRSHGRNMKMWMAGLVQCKIKTAGSNSDIDIDNNVVDNTDMDMDRNSNPVSVVVLVVLSVVCNVVSDPDPVSSVVSNVVSCVVVVHPDIDMDGPPNPPPPPVPPPPPPPDPDDPDD

pLDDT: mean 80.83, std 20.3, range [28.97, 98.12]

Secondary structure (DSSP, 8-state):
------------------HHHHHHHHHHHHHHHHHHHTTT-EEEEEEETTEEEEEEE-SSPPEEEE-SS-EEEEEESSHHHHHHHHHHHHHHHHHHHHHS-GGG--HHHHHHHHHHHHHHHHH-TT-SS---EEEEEEETTTTEEEEE-TTS-EEEEE-TT-SEEEEEEE--SHHHHHHHHHHHHHHHHTT---HHHHHHHHHHHHHHHTPPPPEEE--------GGG-------------

Organism: NCBI:txid1802694

Radius of gyration: 24.79 Å; chains: 1; bounding box: 108×52×59 Å